Protein AF-A0A9E3QSV3-F1 (afdb_monomer_lite)

Structure (mmCIF, N/CA/C/O backbone):
data_AF-A0A9E3QSV3-F1
#
_entry.id   AF-A0A9E3QSV3-F1
#
loop_
_atom_site.group_PDB
_atom_site.id
_atom_site.type_symbol
_atom_site.label_atom_id
_atom_site.label_alt_id
_atom_site.label_comp_id
_atom_site.label_asym_id
_atom_site.label_entity_id
_atom_site.label_seq_id
_atom_site.pdbx_PDB_ins_code
_atom_site.Cartn_x
_atom_site.Cartn_y
_atom_site.Cartn_z
_atom_site.occupancy
_atom_site.B_iso_or_equiv
_atom_site.auth_seq_id
_atom_site.auth_comp_id
_atom_site.auth_asym_id
_atom_site.auth_atom_id
_atom_site.pdbx_PDB_model_num
ATOM 1 N N . MET A 1 1 ? -31.620 43.048 7.904 1.00 48.47 1 MET A N 1
ATOM 2 C CA . MET A 1 1 ? -30.734 44.058 7.279 1.00 48.47 1 MET A CA 1
ATOM 3 C C . MET A 1 1 ? -29.367 43.811 7.895 1.00 48.47 1 MET A C 1
ATOM 5 O O . MET A 1 1 ? -29.272 43.912 9.102 1.00 48.47 1 MET A O 1
ATOM 9 N N . THR A 1 2 ? -28.412 43.180 7.214 1.00 45.47 2 THR A N 1
ATOM 10 C CA . THR A 1 2 ? -27.507 43.859 6.275 1.00 45.47 2 THR A CA 1
ATOM 11 C C . THR A 1 2 ? -26.939 42.839 5.286 1.00 45.47 2 THR A C 1
ATOM 13 O O . THR A 1 2 ? -26.281 41.881 5.678 1.00 45.47 2 THR A O 1
ATOM 16 N N . ALA A 1 3 ? -27.209 43.053 3.999 1.00 44.53 3 ALA A N 1
ATOM 17 C CA . ALA A 1 3 ? -26.619 42.311 2.895 1.00 44.53 3 ALA A CA 1
ATOM 18 C C . ALA A 1 3 ? -25.160 42.743 2.684 1.00 44.53 3 ALA A C 1
ATOM 20 O O . ALA A 1 3 ? -24.870 43.941 2.694 1.00 44.53 3 ALA A O 1
ATOM 21 N N . ARG A 1 4 ? -24.255 41.796 2.416 1.00 54.81 4 ARG A N 1
ATOM 22 C CA . ARG A 1 4 ? -22.961 42.097 1.791 1.00 54.81 4 ARG A CA 1
ATOM 23 C C . ARG A 1 4 ? -22.843 41.338 0.475 1.00 54.81 4 ARG A C 1
ATOM 25 O O . ARG A 1 4 ? -22.814 40.115 0.435 1.00 54.81 4 ARG A O 1
ATOM 32 N N . LYS A 1 5 ? -22.860 42.137 -0.591 1.00 53.00 5 LYS A N 1
ATOM 33 C CA . LYS A 1 5 ? -22.568 41.801 -1.983 1.00 53.00 5 LYS A CA 1
ATOM 34 C C . LYS A 1 5 ? -21.052 41.825 -2.226 1.00 53.00 5 LYS A C 1
ATOM 36 O O . LYS A 1 5 ? -20.352 42.576 -1.553 1.00 53.00 5 LYS A O 1
ATOM 41 N N . ALA A 1 6 ? -20.672 41.163 -3.323 1.00 49.03 6 ALA A N 1
ATOM 42 C CA . ALA A 1 6 ? -19.459 41.341 -4.136 1.00 49.03 6 ALA A CA 1
ATOM 43 C C . ALA A 1 6 ? -18.160 40.732 -3.558 1.00 49.03 6 ALA A C 1
ATOM 45 O O . ALA A 1 6 ? -17.953 40.740 -2.356 1.00 49.03 6 ALA A O 1
ATOM 46 N N . ALA A 1 7 ? -17.241 40.171 -4.346 1.00 50.53 7 ALA A N 1
ATOM 47 C CA . ALA A 1 7 ? -17.004 40.330 -5.776 1.00 50.53 7 ALA A CA 1
ATOM 48 C C . ALA A 1 7 ? -16.416 39.048 -6.393 1.00 50.53 7 ALA A C 1
ATOM 50 O O . ALA A 1 7 ? -15.577 38.377 -5.800 1.00 50.53 7 ALA A O 1
ATOM 51 N N . VAL A 1 8 ? -16.847 38.766 -7.621 1.00 52.03 8 VAL A N 1
ATOM 52 C CA . VAL A 1 8 ? -16.196 37.862 -8.570 1.00 52.03 8 VAL A CA 1
ATOM 53 C C . VAL A 1 8 ? -14.976 38.598 -9.126 1.00 52.03 8 VAL A C 1
ATOM 55 O O . VAL A 1 8 ? -15.138 39.648 -9.744 1.00 52.03 8 VAL A O 1
ATOM 58 N N . LEU A 1 9 ? -13.770 38.064 -8.921 1.00 54.25 9 LEU A N 1
ATOM 59 C CA . LEU A 1 9 ? -12.579 38.467 -9.669 1.00 54.25 9 LEU A CA 1
ATOM 60 C C . LEU A 1 9 ? -12.073 37.249 -10.442 1.00 54.25 9 LEU A C 1
ATOM 62 O O . LEU A 1 9 ? -11.555 36.295 -9.866 1.00 54.25 9 LEU A O 1
ATOM 66 N N . GLY A 1 10 ? -12.288 37.281 -11.756 1.00 50.72 10 GLY A N 1
ATOM 67 C CA . GLY A 1 10 ? -11.763 36.298 -12.688 1.00 50.72 10 GLY A CA 1
ATOM 68 C C . GLY A 1 10 ? -10.262 36.483 -12.877 1.00 50.72 10 GLY A C 1
ATOM 69 O O . GLY A 1 10 ? -9.801 37.576 -13.198 1.00 50.72 10 GLY A O 1
ATOM 70 N N . VAL A 1 11 ? -9.513 35.397 -12.715 1.00 55.69 11 VAL A N 1
ATOM 71 C CA . VAL A 1 11 ? -8.116 35.303 -13.138 1.00 55.69 11 VAL A CA 1
ATOM 72 C C . VAL A 1 11 ? -8.091 34.469 -14.414 1.00 55.69 11 VAL A C 1
ATOM 74 O O . VAL A 1 11 ? -8.133 33.243 -14.379 1.00 55.69 11 VAL A O 1
ATOM 77 N N . VAL A 1 12 ? -8.059 35.154 -15.558 1.00 53.22 12 VAL A N 1
ATOM 78 C CA . VAL A 1 12 ? -7.721 34.553 -16.852 1.00 53.22 12 VAL A CA 1
ATOM 79 C C . VAL A 1 12 ? -6.197 34.509 -16.924 1.00 53.22 12 VAL 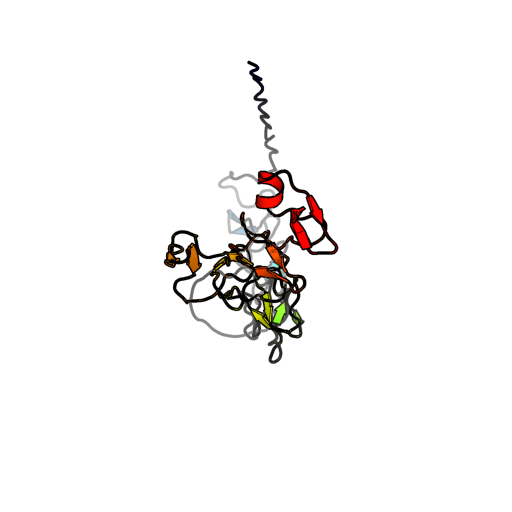A C 1
ATOM 81 O O . VAL A 1 12 ? -5.547 35.483 -17.295 1.00 53.22 12 VAL A O 1
ATOM 84 N N . LEU A 1 13 ? -5.618 33.386 -16.503 1.00 61.03 13 LEU A N 1
ATOM 85 C CA . LEU A 1 13 ? -4.205 33.087 -16.708 1.00 61.03 13 LEU A CA 1
ATOM 86 C C . LEU A 1 13 ? -4.022 32.645 -18.163 1.00 61.03 13 LEU A C 1
ATOM 88 O O . LEU A 1 13 ? -4.346 31.521 -18.543 1.00 61.03 13 LEU A O 1
ATOM 92 N N . GLY A 1 14 ? -3.537 33.578 -18.982 1.00 48.88 14 GLY A N 1
ATOM 93 C CA . GLY A 1 14 ? -3.087 33.313 -20.339 1.00 48.88 14 GLY A CA 1
ATOM 94 C C . GLY A 1 14 ? -1.911 32.342 -20.323 1.00 48.88 14 GLY A C 1
ATOM 95 O O . GLY A 1 14 ? -0.814 32.686 -19.887 1.00 48.88 14 GLY A O 1
ATOM 96 N N . PHE A 1 15 ? -2.140 31.132 -20.824 1.00 51.72 15 PHE A N 1
ATOM 97 C CA . PHE A 1 15 ? -1.064 30.227 -21.199 1.00 51.72 15 PHE A CA 1
ATOM 98 C C . PHE A 1 15 ? -0.395 30.772 -22.461 1.00 51.72 15 PHE A C 1
ATOM 100 O O . PHE A 1 15 ? -0.935 30.697 -23.565 1.00 51.72 15 PHE A O 1
ATOM 107 N N . ALA A 1 16 ? 0.795 31.338 -22.281 1.00 45.81 16 ALA A N 1
ATOM 108 C CA . ALA A 1 16 ? 1.728 31.578 -23.363 1.00 45.81 16 ALA A CA 1
ATOM 109 C C . ALA A 1 16 ? 2.151 30.218 -23.941 1.00 45.81 16 ALA A C 1
ATOM 111 O O . ALA A 1 16 ? 2.835 29.435 -23.280 1.00 45.81 16 ALA A O 1
ATOM 112 N N . LEU A 1 17 ? 1.726 29.936 -25.174 1.00 47.97 17 LEU A N 1
ATOM 113 C CA . LEU A 1 17 ? 2.287 28.867 -25.993 1.00 47.97 17 LEU A CA 1
ATOM 114 C C . LEU A 1 17 ? 3.761 29.186 -26.261 1.00 47.97 17 LEU A C 1
ATOM 116 O O . LEU A 1 17 ? 4.104 29.903 -27.199 1.00 47.97 17 LEU A O 1
ATOM 120 N N . ALA A 1 18 ? 4.639 28.644 -25.423 1.00 42.62 18 ALA A N 1
ATOM 121 C CA . ALA A 1 18 ? 6.031 28.454 -25.779 1.00 42.62 18 ALA A CA 1
ATOM 122 C C . ALA A 1 18 ? 6.072 27.402 -26.894 1.00 42.62 18 ALA A C 1
ATOM 124 O O . ALA A 1 18 ? 5.876 26.210 -26.654 1.00 42.62 18 ALA A O 1
ATOM 125 N N . ALA A 1 19 ? 6.287 27.854 -28.128 1.00 41.62 19 ALA A N 1
ATOM 126 C CA . ALA A 1 19 ? 6.683 26.985 -29.219 1.00 41.62 19 ALA A CA 1
ATOM 127 C C . ALA A 1 19 ? 8.036 26.359 -28.853 1.00 41.62 19 ALA A C 1
ATOM 129 O O . ALA A 1 19 ? 9.089 26.977 -29.006 1.00 41.62 19 ALA A O 1
ATOM 130 N N . ALA A 1 20 ? 8.009 25.132 -28.335 1.00 41.75 20 ALA A N 1
ATOM 131 C CA . ALA A 1 20 ? 9.168 24.263 -28.429 1.00 41.75 20 ALA A CA 1
ATOM 132 C C . ALA A 1 20 ? 9.512 24.106 -29.923 1.00 41.75 20 ALA A C 1
ATOM 134 O O . ALA A 1 20 ? 8.588 24.056 -30.742 1.00 41.75 20 ALA A O 1
ATOM 135 N N . PRO A 1 21 ? 10.796 24.027 -30.311 1.00 45.53 21 PRO A N 1
ATOM 136 C CA . PRO A 1 21 ? 11.179 23.685 -31.673 1.00 45.53 21 PRO A CA 1
ATOM 137 C C . PRO A 1 21 ? 10.734 22.244 -31.952 1.00 45.53 21 PRO A C 1
ATOM 139 O O . PRO A 1 21 ? 11.485 21.290 -31.775 1.00 45.53 21 PRO A O 1
ATOM 142 N N . SER A 1 22 ? 9.477 22.074 -32.357 1.00 40.84 22 SER A N 1
ATOM 143 C CA . SER A 1 22 ? 8.982 20.833 -32.924 1.00 40.84 22 SER A CA 1
ATOM 144 C C . SER A 1 22 ? 9.705 20.656 -34.252 1.00 40.84 22 SER A C 1
ATOM 146 O O . SER A 1 22 ? 9.404 21.351 -35.227 1.00 40.84 22 SER A O 1
ATOM 148 N N . CYS A 1 23 ? 10.698 19.769 -34.274 1.00 50.72 23 CYS A N 1
ATOM 149 C CA . CYS A 1 23 ? 11.293 19.269 -35.503 1.00 50.72 23 CYS A CA 1
ATOM 150 C C . CYS A 1 23 ? 10.157 18.883 -36.461 1.00 50.72 23 CYS A C 1
ATOM 152 O O . CYS A 1 23 ? 9.272 18.104 -36.113 1.00 50.72 23 CYS A O 1
ATOM 154 N N . GLY A 1 24 ? 10.131 19.549 -37.615 1.00 47.25 24 GLY A N 1
ATOM 155 C CA . GLY A 1 24 ? 8.963 19.633 -38.475 1.00 47.25 24 GLY A CA 1
ATOM 156 C C . GLY A 1 24 ? 8.466 18.287 -38.990 1.00 47.25 24 GLY A C 1
ATOM 157 O O . GLY A 1 24 ? 9.179 17.561 -39.679 1.00 47.25 24 GLY A O 1
ATOM 158 N N . ASN A 1 25 ? 7.175 18.042 -38.779 1.00 58.75 25 ASN A N 1
ATOM 159 C CA . ASN A 1 25 ? 6.382 17.262 -39.715 1.00 58.75 25 ASN A CA 1
ATOM 160 C C . ASN A 1 25 ? 6.252 18.074 -41.012 1.00 58.75 25 ASN A C 1
ATOM 162 O O . ASN A 1 25 ? 5.404 18.958 -41.101 1.00 58.75 25 ASN A O 1
ATOM 166 N N . GLY A 1 26 ? 7.086 17.789 -42.014 1.00 58.12 26 GLY A N 1
ATOM 167 C CA . GLY A 1 26 ? 6.808 18.240 -43.379 1.00 58.12 26 GLY A CA 1
ATOM 168 C C . GLY A 1 26 ? 8.018 18.533 -44.254 1.00 58.12 26 GLY A C 1
ATOM 169 O O . GLY A 1 26 ? 8.311 19.693 -44.523 1.00 58.12 26 GLY A O 1
ATOM 170 N N . LYS A 1 27 ? 8.634 17.487 -44.819 1.00 46.94 27 LYS A N 1
ATOM 171 C CA . LYS A 1 27 ? 9.148 17.563 -46.197 1.00 46.94 27 LYS A CA 1
ATOM 172 C C . LYS A 1 27 ? 9.200 16.177 -46.869 1.00 46.94 27 LYS A C 1
ATOM 174 O O . LYS A 1 27 ? 10.121 15.416 -46.591 1.00 46.94 27 LYS A O 1
ATOM 179 N N . PRO A 1 28 ? 8.267 15.832 -47.775 1.00 54.28 28 PRO A N 1
ATOM 180 C CA . PRO A 1 28 ? 8.462 14.763 -48.761 1.00 54.28 28 PRO A CA 1
ATOM 181 C C . PRO A 1 28 ? 9.078 15.328 -50.066 1.00 54.28 28 PRO A C 1
ATOM 183 O O . PRO A 1 28 ? 9.020 16.539 -50.284 1.00 54.28 28 PRO A O 1
ATOM 186 N N . PRO A 1 29 ? 9.560 14.503 -51.015 1.00 56.59 29 PRO A N 1
ATOM 187 C CA . PRO A 1 29 ? 10.469 13.370 -50.918 1.00 56.59 29 PRO A CA 1
ATOM 188 C C . PRO A 1 29 ? 11.840 13.807 -51.480 1.00 56.59 29 PRO A C 1
ATOM 190 O O . PRO A 1 29 ? 12.082 13.795 -52.683 1.00 56.59 29 PRO A O 1
ATOM 193 N N . GLY A 1 30 ? 12.743 14.245 -50.612 1.00 64.88 30 GLY A N 1
ATOM 194 C CA . GLY A 1 30 ? 14.150 14.430 -50.957 1.00 64.88 30 GLY A CA 1
ATOM 195 C C . GLY A 1 30 ? 14.931 13.545 -50.014 1.00 64.88 30 GLY A C 1
ATOM 196 O O . GLY A 1 30 ? 14.670 13.616 -48.818 1.00 64.88 30 GLY A O 1
ATOM 197 N N . SER A 1 31 ? 15.789 12.685 -50.565 1.00 80.50 31 SER A N 1
ATOM 198 C CA . SER A 1 31 ? 16.696 11.765 -49.867 1.00 80.50 31 SER A CA 1
ATOM 199 C C . SER A 1 31 ? 16.936 12.128 -48.401 1.00 80.50 31 SER A C 1
ATOM 201 O O . SER A 1 31 ? 17.289 13.264 -48.079 1.00 80.50 31 SER A O 1
ATOM 203 N N . CYS A 1 32 ? 16.759 11.153 -47.517 1.00 86.69 32 CYS A N 1
ATOM 204 C CA . CYS A 1 32 ? 17.151 11.301 -46.129 1.00 86.69 32 CYS A CA 1
ATOM 205 C C . CYS A 1 32 ? 18.664 11.578 -46.093 1.00 86.69 32 CYS A C 1
ATOM 207 O O . CYS A 1 32 ? 19.454 10.808 -46.637 1.00 86.69 32 CYS A O 1
ATOM 209 N N . THR A 1 33 ? 19.046 12.741 -45.569 1.00 86.06 33 THR A N 1
ATOM 210 C CA . THR A 1 33 ? 20.432 13.207 -45.489 1.00 86.06 33 THR A CA 1
ATOM 211 C C . THR A 1 33 ? 20.755 13.607 -44.062 1.00 86.06 33 THR A C 1
ATOM 213 O O . THR A 1 33 ? 19.882 13.905 -43.246 1.00 86.06 33 THR A O 1
ATOM 216 N N . THR A 1 34 ? 22.047 13.689 -43.769 1.00 86.75 34 THR A N 1
ATOM 217 C CA . THR A 1 34 ? 22.553 14.119 -42.463 1.00 86.75 34 THR A CA 1
ATOM 218 C C . THR A 1 34 ? 22.082 15.518 -42.051 1.00 86.75 34 THR A C 1
ATOM 220 O O . THR A 1 34 ? 22.040 15.835 -40.868 1.00 86.75 34 THR A O 1
ATOM 223 N N . SER A 1 35 ? 21.675 16.357 -43.011 1.00 87.75 35 SER A N 1
ATOM 224 C CA . SER A 1 35 ? 21.181 17.717 -42.765 1.00 87.75 35 SER A CA 1
ATOM 225 C C . SER A 1 35 ? 19.691 17.796 -42.431 1.00 87.75 35 SER A C 1
ATOM 227 O O . SER A 1 35 ? 19.241 18.837 -41.960 1.00 87.75 35 SER A O 1
ATOM 229 N N . ASN A 1 36 ? 18.907 16.751 -42.722 1.00 86.94 36 ASN A N 1
ATOM 230 C CA . ASN A 1 36 ? 17.449 16.777 -42.564 1.00 86.94 36 ASN A CA 1
ATOM 231 C C . ASN A 1 36 ? 16.905 15.736 -41.578 1.00 86.94 36 ASN A C 1
ATOM 233 O O . ASN A 1 36 ? 15.724 15.794 -41.242 1.00 86.94 36 ASN A O 1
ATOM 237 N N . CYS A 1 37 ? 17.747 14.820 -41.099 1.00 91.94 37 CYS A N 1
ATOM 238 C CA . CYS A 1 37 ? 17.339 13.747 -40.211 1.00 91.94 37 CYS A CA 1
ATOM 239 C C . CYS A 1 37 ? 18.185 13.722 -38.937 1.00 91.94 37 CYS A C 1
ATOM 241 O O . CYS A 1 37 ? 19.370 13.404 -38.972 1.00 91.94 37 CYS A O 1
ATOM 243 N N . ALA A 1 38 ? 17.560 14.020 -37.796 1.00 92.75 38 ALA A N 1
ATOM 244 C CA . ALA A 1 38 ? 18.206 13.880 -36.490 1.00 92.75 38 ALA A CA 1
ATOM 245 C C . ALA A 1 38 ? 18.397 12.398 -36.092 1.00 92.75 38 ALA A C 1
ATOM 247 O O . ALA A 1 38 ? 19.340 12.067 -35.376 1.00 92.75 38 ALA A O 1
ATOM 248 N N . GLY A 1 39 ? 17.518 11.511 -36.576 1.00 93.81 39 GLY A N 1
ATOM 249 C CA . GLY A 1 39 ? 17.588 10.059 -36.381 1.00 93.81 39 GLY A CA 1
ATOM 250 C C . GLY A 1 39 ? 18.374 9.349 -37.482 1.00 93.81 39 GLY A C 1
ATOM 251 O O . GLY A 1 39 ? 19.426 9.826 -37.905 1.00 93.81 39 GLY A O 1
ATOM 252 N N . CYS A 1 40 ? 17.859 8.216 -37.956 1.00 96.44 40 CYS A N 1
ATOM 253 C CA . CYS A 1 40 ? 18.475 7.423 -39.020 1.00 96.44 40 CYS A CA 1
ATOM 254 C C . CYS A 1 40 ? 17.596 7.348 -40.276 1.00 96.44 40 CYS A C 1
ATOM 256 O O . CYS A 1 40 ? 16.391 7.587 -40.232 1.00 96.44 40 CYS A O 1
ATOM 258 N N . CYS A 1 41 ? 18.202 6.996 -41.404 1.00 95.06 41 CYS A N 1
ATOM 259 C CA . CYS A 1 41 ? 17.566 6.896 -42.705 1.00 95.06 41 CYS A CA 1
ATOM 260 C C . CYS A 1 41 ? 17.226 5.446 -43.054 1.00 95.06 41 CYS A C 1
ATOM 262 O O . CYS A 1 41 ? 18.117 4.615 -43.237 1.00 95.06 41 CYS A O 1
ATOM 264 N N . SER A 1 42 ? 15.934 5.156 -43.205 1.00 94.19 42 SER A N 1
ATOM 265 C CA . SER A 1 42 ? 15.435 3.929 -43.829 1.00 94.19 42 SER A CA 1
ATOM 266 C C . SER A 1 42 ? 15.027 4.256 -45.266 1.00 94.19 42 SER A C 1
ATOM 268 O O . SER A 1 42 ? 13.932 4.755 -45.537 1.00 94.19 42 SER A O 1
ATOM 270 N N . GLY A 1 43 ? 15.973 4.105 -46.196 1.00 89.94 43 GLY A N 1
ATOM 271 C CA . GLY A 1 43 ? 15.824 4.612 -47.560 1.00 89.94 43 GLY A CA 1
ATOM 272 C C . GLY A 1 43 ? 15.712 6.140 -47.577 1.00 89.94 43 GLY A C 1
ATOM 273 O O . GLY A 1 43 ? 16.646 6.845 -47.205 1.00 89.94 43 GLY A O 1
ATOM 274 N N . THR A 1 44 ? 14.564 6.668 -48.001 1.00 90.12 44 THR A N 1
ATOM 275 C CA . THR A 1 44 ? 14.292 8.117 -48.025 1.00 90.12 44 THR A CA 1
ATOM 276 C C . THR A 1 44 ? 13.530 8.617 -46.799 1.00 90.12 44 THR A C 1
ATOM 278 O O . THR A 1 44 ? 13.222 9.805 -46.730 1.00 90.12 44 THR A O 1
ATOM 281 N N . GLN A 1 45 ? 13.189 7.741 -45.852 1.00 91.75 45 GLN A N 1
ATOM 282 C CA . GLN A 1 45 ? 12.426 8.097 -44.658 1.00 91.75 45 GLN A CA 1
ATOM 283 C C . GLN A 1 45 ? 13.356 8.281 -43.458 1.00 91.75 45 GLN A C 1
ATOM 285 O O . GLN A 1 45 ? 14.154 7.399 -43.145 1.00 91.75 45 GLN A O 1
ATOM 290 N N . CYS A 1 46 ? 13.235 9.423 -42.782 1.00 92.81 46 CYS A N 1
ATOM 291 C CA . CYS A 1 46 ? 13.889 9.657 -41.499 1.00 92.81 46 CYS A CA 1
ATOM 292 C C . CYS A 1 46 ? 13.081 8.999 -40.375 1.00 92.81 46 CYS A C 1
ATOM 294 O O . CYS A 1 46 ? 11.884 9.255 -40.244 1.00 92.81 46 CYS A O 1
ATOM 296 N N . VAL A 1 47 ? 13.731 8.170 -39.563 1.00 93.50 47 VAL A N 1
ATOM 297 C CA . VAL A 1 47 ? 13.124 7.462 -38.435 1.00 93.50 47 VAL A CA 1
ATOM 298 C C . VAL A 1 47 ? 13.489 8.175 -37.134 1.00 93.50 47 VAL A C 1
ATOM 300 O O . VAL A 1 47 ? 14.641 8.142 -36.698 1.00 93.50 47 VAL A O 1
ATOM 303 N N . THR A 1 48 ? 12.496 8.812 -36.507 1.00 90.56 48 THR A N 1
ATOM 304 C CA . THR A 1 48 ? 12.581 9.406 -35.162 1.00 90.56 48 THR A CA 1
ATOM 305 C C . THR A 1 48 ? 11.251 9.221 -34.416 1.00 90.56 48 THR A C 1
ATOM 307 O O . THR A 1 48 ? 10.217 9.577 -34.985 1.00 90.56 48 THR A O 1
ATOM 310 N N . PRO A 1 49 ? 11.241 8.742 -33.157 1.00 87.25 49 PRO A N 1
ATOM 311 C CA . PRO A 1 49 ? 12.395 8.309 -32.365 1.00 87.25 49 PRO A CA 1
ATOM 312 C C . PRO A 1 49 ? 13.024 7.011 -32.903 1.00 87.25 49 PRO A C 1
ATOM 314 O O . PRO A 1 49 ? 12.371 6.217 -33.576 1.00 87.25 49 PRO A O 1
ATOM 317 N N . THR A 1 50 ? 14.313 6.817 -32.631 1.00 90.06 50 THR A N 1
ATOM 318 C CA . THR A 1 50 ? 15.053 5.603 -33.009 1.00 90.06 50 THR A CA 1
ATOM 319 C C . THR A 1 50 ? 14.661 4.433 -32.111 1.00 90.06 50 THR A C 1
ATOM 321 O O . THR A 1 50 ? 14.285 4.637 -30.958 1.00 90.06 50 THR A O 1
ATOM 324 N N . SER A 1 51 ? 14.783 3.207 -32.615 1.00 93.81 51 SER A N 1
ATOM 325 C CA . SER A 1 51 ? 14.455 1.978 -31.878 1.00 93.81 51 SER A CA 1
ATOM 326 C C . SER A 1 51 ? 15.507 0.898 -32.120 1.00 93.81 51 SER A C 1
ATOM 328 O O . SER A 1 51 ? 16.364 1.054 -32.988 1.00 93.81 51 SER A O 1
ATOM 330 N N . ASP A 1 52 ? 15.418 -0.226 -31.411 1.00 92.81 52 ASP A N 1
ATOM 331 C CA . ASP A 1 52 ? 16.334 -1.360 -31.604 1.00 92.81 52 ASP A CA 1
ATOM 332 C C . ASP A 1 52 ? 16.239 -1.960 -33.018 1.00 92.81 52 ASP A C 1
ATOM 334 O O . ASP A 1 52 ? 17.209 -2.518 -33.521 1.00 92.81 52 ASP A O 1
ATOM 338 N N . ALA A 1 53 ? 15.104 -1.797 -33.708 1.00 94.25 53 ALA A N 1
ATOM 339 C CA . ALA A 1 53 ? 14.936 -2.222 -35.101 1.00 94.25 53 ALA A CA 1
ATOM 340 C C . ALA A 1 53 ? 15.468 -1.196 -36.124 1.00 94.25 53 ALA A C 1
ATOM 342 O O . ALA A 1 53 ? 15.686 -1.541 -37.285 1.00 94.25 53 ALA A O 1
ATOM 343 N N . ALA A 1 54 ? 15.664 0.059 -35.712 1.00 95.56 54 ALA A N 1
ATOM 344 C CA . ALA A 1 54 ? 16.089 1.163 -36.565 1.00 95.56 54 ALA A CA 1
ATOM 345 C C . ALA A 1 54 ? 16.896 2.180 -35.742 1.00 95.56 54 ALA A C 1
ATOM 347 O O . ALA A 1 54 ? 16.379 3.215 -35.306 1.00 95.56 54 ALA A O 1
ATOM 348 N N . CYS A 1 55 ? 18.162 1.840 -35.503 1.00 96.88 55 CYS A N 1
ATOM 349 C CA . CYS A 1 55 ? 19.105 2.621 -34.720 1.00 96.88 55 CYS A CA 1
ATOM 350 C C . CYS A 1 55 ? 20.084 3.382 -35.618 1.00 96.88 55 CYS A C 1
ATOM 352 O O . CYS A 1 55 ? 20.570 2.859 -36.620 1.00 96.88 55 CYS A O 1
ATOM 354 N N . GLY A 1 56 ? 20.385 4.620 -35.243 1.00 94.62 56 GLY A N 1
ATOM 355 C CA . GLY A 1 56 ? 21.324 5.503 -35.931 1.00 94.62 56 GLY A CA 1
ATOM 356 C C . GLY A 1 56 ? 21.049 6.957 -35.556 1.00 94.62 56 GLY A C 1
ATOM 357 O O . GLY A 1 56 ? 20.072 7.248 -34.871 1.00 94.62 56 GLY A O 1
ATOM 358 N N . GLN A 1 57 ? 21.903 7.877 -35.983 1.00 95.44 57 GLN A N 1
ATOM 359 C CA . GLN A 1 57 ? 21.777 9.306 -35.689 1.00 95.44 57 GLN A CA 1
ATOM 360 C C . GLN A 1 57 ? 22.368 10.136 -36.820 1.00 95.44 57 GLN A C 1
ATOM 362 O O . GLN A 1 57 ? 23.216 9.653 -37.570 1.00 95.44 57 GLN A O 1
ATOM 367 N N . ASN A 1 58 ? 21.963 11.404 -36.898 1.00 93.19 58 ASN A N 1
ATOM 368 C CA . ASN A 1 58 ? 22.472 12.368 -37.875 1.00 93.19 58 ASN A CA 1
ATOM 369 C C . ASN A 1 58 ? 22.326 11.883 -39.326 1.00 93.19 58 ASN A C 1
ATOM 371 O O . ASN A 1 58 ? 23.237 12.062 -40.129 1.00 93.19 58 ASN A O 1
ATOM 375 N N . GLY A 1 59 ? 21.213 11.227 -39.660 1.00 92.56 59 GLY A N 1
ATOM 376 C CA . GLY A 1 59 ? 20.874 10.814 -41.021 1.00 92.56 59 GLY A CA 1
ATOM 377 C C . GLY A 1 59 ? 21.758 9.704 -41.591 1.00 92.56 59 GLY A C 1
ATOM 378 O O . GLY A 1 59 ? 21.870 9.576 -42.809 1.00 92.56 59 GLY A O 1
ATOM 379 N N . THR A 1 60 ? 22.400 8.903 -40.738 1.00 94.44 60 THR A N 1
ATOM 380 C CA . THR A 1 60 ? 23.046 7.651 -41.159 1.00 94.44 60 THR A CA 1
ATOM 381 C C . THR A 1 60 ? 22.009 6.571 -41.455 1.00 94.44 60 THR A C 1
ATOM 383 O O . THR A 1 60 ? 20.877 6.649 -40.985 1.00 94.44 60 THR A O 1
ATOM 386 N N . THR A 1 61 ? 22.365 5.547 -42.234 1.00 95.25 61 THR A N 1
ATOM 387 C CA . THR A 1 61 ? 21.462 4.421 -42.521 1.00 95.25 61 THR A CA 1
ATOM 388 C C . THR A 1 61 ? 21.026 3.729 -41.230 1.00 95.25 61 THR A C 1
ATOM 390 O O . THR A 1 61 ? 21.867 3.396 -40.396 1.00 95.25 61 THR A O 1
ATOM 393 N N . CYS A 1 62 ? 19.722 3.492 -41.073 1.00 96.31 62 CYS A N 1
ATOM 394 C CA . CYS A 1 62 ? 19.204 2.740 -39.935 1.00 96.31 62 CYS A CA 1
ATOM 395 C C . CYS A 1 62 ? 19.772 1.319 -39.927 1.00 96.31 62 CYS A C 1
ATOM 397 O O . CYS A 1 62 ? 19.688 0.609 -40.929 1.00 96.31 62 CYS A O 1
ATOM 399 N N . GLN A 1 63 ? 20.289 0.890 -38.779 1.00 96.38 63 GLN A N 1
ATOM 400 C CA . GLN A 1 63 ? 20.695 -0.491 -38.537 1.00 96.38 63 GLN A CA 1
ATOM 401 C C . GLN A 1 63 ? 19.866 -1.101 -37.407 1.00 96.38 63 GLN A C 1
ATOM 403 O O . GLN A 1 63 ? 19.541 -0.426 -36.430 1.00 96.38 63 GLN A O 1
ATOM 408 N N . ALA A 1 64 ? 19.536 -2.384 -37.529 1.00 95.75 64 ALA A N 1
ATOM 409 C CA . ALA A 1 64 ? 18.939 -3.133 -36.434 1.00 95.75 64 ALA A CA 1
ATOM 410 C C . ALA A 1 64 ? 20.034 -3.547 -35.443 1.00 95.75 64 ALA A C 1
ATOM 412 O O . ALA A 1 64 ? 21.071 -4.085 -35.837 1.00 95.75 64 ALA A O 1
ATOM 413 N N . CYS A 1 65 ? 19.801 -3.314 -34.157 1.00 94.31 65 CYS A N 1
ATOM 414 C CA . CYS A 1 65 ? 20.680 -3.767 -33.095 1.00 94.31 65 CYS A CA 1
ATOM 415 C C . CYS A 1 65 ? 20.567 -5.288 -32.935 1.00 94.31 65 CYS A C 1
ATOM 417 O O . CYS A 1 65 ? 19.507 -5.829 -32.631 1.00 94.31 65 CYS A O 1
ATOM 419 N N . THR A 1 66 ? 21.673 -5.998 -33.161 1.00 91.00 66 THR A N 1
ATOM 420 C CA . THR A 1 66 ? 21.759 -7.459 -33.012 1.00 91.00 66 THR A CA 1
ATOM 421 C C . THR A 1 66 ? 22.270 -7.851 -31.623 1.00 91.00 66 THR A C 1
ATOM 423 O O . THR A 1 66 ? 22.847 -7.030 -30.914 1.00 91.00 66 THR A O 1
ATOM 426 N N . ASN A 1 67 ? 22.117 -9.124 -31.241 1.00 85.25 67 ASN A N 1
ATOM 427 C CA . ASN A 1 67 ? 22.629 -9.685 -29.977 1.00 85.25 67 ASN A CA 1
ATOM 428 C C . ASN A 1 67 ? 22.070 -9.021 -28.704 1.00 85.25 67 ASN A C 1
ATOM 430 O O . ASN A 1 67 ? 22.780 -8.898 -27.711 1.00 85.25 67 ASN A O 1
ATOM 434 N N . GLY A 1 68 ? 20.811 -8.568 -28.731 1.00 82.06 68 GLY A N 1
ATOM 435 C CA . GLY A 1 68 ? 20.171 -7.947 -27.563 1.00 82.06 68 GLY A CA 1
ATOM 436 C C . GLY A 1 68 ? 20.729 -6.567 -27.196 1.00 82.06 68 GLY A C 1
ATOM 437 O O . GLY A 1 68 ? 20.507 -6.090 -26.085 1.00 82.06 68 GLY A O 1
ATOM 438 N N . ALA A 1 69 ? 21.466 -5.925 -28.107 1.00 88.56 69 ALA A N 1
ATOM 439 C CA . ALA A 1 69 ? 21.890 -4.544 -27.942 1.00 88.56 69 ALA A CA 1
ATOM 440 C C . ALA A 1 69 ? 20.687 -3.589 -27.991 1.00 88.56 69 ALA A C 1
ATOM 442 O O . ALA A 1 69 ? 19.763 -3.794 -28.777 1.00 88.56 69 ALA A O 1
ATOM 443 N N . VAL A 1 70 ? 20.734 -2.535 -27.175 1.00 91.69 70 VAL A N 1
ATOM 444 C CA . VAL A 1 70 ? 19.701 -1.493 -27.119 1.00 91.69 70 VAL A CA 1
ATOM 445 C C . VAL A 1 70 ? 20.220 -0.245 -27.824 1.00 91.69 70 VAL A C 1
ATOM 447 O O . VAL A 1 70 ? 21.393 0.122 -27.682 1.00 91.69 70 VAL A O 1
ATOM 450 N N . CYS A 1 71 ? 19.361 0.418 -28.592 1.00 93.69 71 CYS A N 1
ATOM 451 C CA . CYS A 1 71 ? 19.695 1.672 -29.249 1.00 93.69 71 CYS A CA 1
ATOM 452 C C . CYS A 1 71 ? 19.743 2.818 -28.229 1.00 93.69 71 CYS A C 1
ATOM 454 O O . CYS A 1 71 ? 18.716 3.391 -27.865 1.00 93.69 71 CYS A O 1
ATOM 456 N N . MET A 1 72 ? 20.946 3.187 -27.783 1.00 93.06 72 MET A N 1
ATOM 457 C CA . MET A 1 72 ? 21.166 4.305 -26.863 1.00 93.06 72 MET A CA 1
ATOM 458 C C . MET A 1 72 ? 22.032 5.360 -27.541 1.00 93.06 72 MET A C 1
ATOM 460 O O . MET A 1 72 ? 23.164 5.097 -27.943 1.00 93.06 72 MET A O 1
ATOM 464 N N . GLY A 1 73 ? 21.482 6.563 -27.719 1.00 90.31 73 GLY A N 1
ATOM 465 C CA . GLY A 1 73 ? 22.208 7.644 -28.385 1.00 90.31 73 GLY A CA 1
ATOM 466 C C . GLY A 1 73 ? 22.586 7.316 -29.837 1.00 90.31 73 GLY A C 1
ATOM 467 O O . GLY A 1 73 ? 23.663 7.692 -30.287 1.00 90.31 73 GLY A O 1
ATOM 468 N N . GLY A 1 74 ? 21.714 6.620 -30.582 1.00 92.62 74 GLY A N 1
ATOM 469 C CA . GLY A 1 74 ? 21.943 6.318 -32.003 1.00 92.62 74 GLY A CA 1
ATOM 470 C C . GLY A 1 74 ? 22.991 5.242 -32.268 1.00 92.62 74 GLY A C 1
ATOM 471 O O . GLY A 1 74 ? 23.329 4.992 -33.421 1.00 92.62 74 GLY A O 1
ATOM 472 N N . SER A 1 75 ? 23.503 4.606 -31.216 1.00 93.50 75 SER A N 1
ATOM 473 C CA . SER A 1 75 ? 24.436 3.491 -31.305 1.00 93.50 75 SER A CA 1
ATOM 474 C C . SER A 1 75 ? 23.846 2.275 -30.607 1.00 93.50 75 SER A C 1
ATOM 476 O O . SER A 1 75 ? 23.257 2.385 -29.531 1.00 93.50 75 SER A O 1
ATOM 478 N N . CYS A 1 76 ? 24.020 1.104 -31.212 1.00 93.56 76 CYS A N 1
ATOM 479 C CA . CYS A 1 76 ? 23.672 -0.155 -30.571 1.00 93.56 76 CYS A CA 1
ATOM 480 C C . CYS A 1 76 ? 24.699 -0.441 -29.475 1.00 93.56 76 CYS A C 1
ATOM 482 O O . CYS A 1 76 ? 25.831 -0.829 -29.764 1.00 93.56 76 CYS A O 1
ATOM 484 N N . GLN A 1 77 ? 24.319 -0.222 -28.220 1.00 92.81 77 GLN A N 1
ATOM 485 C CA . GLN A 1 77 ? 25.142 -0.589 -27.076 1.00 92.81 77 GLN A CA 1
ATOM 486 C C . GLN A 1 77 ? 24.729 -1.985 -26.630 1.00 92.81 77 GLN A C 1
ATOM 488 O O . GLN A 1 77 ? 23.556 -2.230 -26.347 1.00 92.81 77 GLN A O 1
ATOM 493 N N . GLY A 1 78 ? 25.692 -2.911 -26.620 1.00 82.19 78 GLY A N 1
ATOM 494 C CA . GLY A 1 78 ? 25.478 -4.274 -26.150 1.00 82.19 78 GLY A CA 1
ATOM 495 C C . GLY A 1 78 ? 24.958 -4.242 -24.722 1.00 82.19 78 GLY A C 1
ATOM 496 O O . GLY A 1 78 ? 25.723 -4.000 -23.790 1.00 82.19 78 GLY A O 1
ATOM 497 N N . GLY A 1 79 ? 23.657 -4.471 -24.550 1.00 65.94 79 GLY A N 1
ATOM 498 C CA . GLY A 1 79 ? 23.133 -4.876 -23.265 1.00 65.94 79 GLY A CA 1
ATOM 499 C C . GLY A 1 79 ? 23.808 -6.198 -22.956 1.00 65.94 79 GLY A C 1
ATOM 500 O O . GLY A 1 79 ? 23.739 -7.124 -23.761 1.00 65.94 79 GLY A O 1
ATOM 501 N N . SER A 1 80 ? 24.524 -6.273 -21.841 1.00 57.97 80 SER A N 1
ATOM 502 C CA . SER A 1 80 ? 25.104 -7.513 -21.334 1.00 57.97 80 SER A CA 1
ATOM 503 C C . SER A 1 80 ? 23.978 -8.485 -20.954 1.00 57.97 80 SER A C 1
ATOM 505 O O . SER A 1 80 ? 23.685 -8.685 -19.781 1.00 57.97 80 SER A O 1
ATOM 507 N N . GLY A 1 81 ? 23.287 -9.038 -21.948 1.00 53.62 81 GLY A N 1
ATOM 508 C CA . GLY A 1 81 ? 22.266 -10.060 -21.816 1.00 53.62 81 GLY A CA 1
ATOM 509 C C . GLY A 1 81 ? 22.846 -11.378 -22.298 1.00 53.62 81 GLY A C 1
ATOM 510 O O . GLY A 1 81 ? 22.982 -11.599 -23.499 1.00 53.62 81 GLY A O 1
ATOM 511 N N . GLY A 1 82 ? 23.212 -12.248 -21.357 1.00 47.91 82 GLY A N 1
ATOM 512 C CA . GLY A 1 82 ? 23.484 -13.648 -21.658 1.00 47.91 82 GLY A CA 1
ATOM 513 C C . GLY A 1 82 ? 22.269 -14.288 -22.337 1.00 47.91 82 GLY A C 1
ATOM 514 O O . GLY A 1 82 ? 21.131 -14.046 -21.935 1.00 47.91 82 GLY A O 1
ATOM 515 N N . GLY A 1 83 ? 22.520 -15.085 -23.380 1.00 52.16 83 GLY A N 1
ATOM 516 C CA . GLY A 1 83 ? 21.513 -15.945 -24.010 1.00 52.16 83 GLY A CA 1
ATOM 517 C C . GLY A 1 83 ? 20.889 -16.926 -23.005 1.00 52.16 83 GLY A C 1
ATOM 518 O O . GLY A 1 83 ? 21.389 -17.110 -21.903 1.00 52.16 83 GLY A O 1
ATOM 519 N N . SER A 1 84 ? 19.818 -17.650 -23.308 1.00 56.44 84 SER A N 1
ATOM 520 C CA . SER A 1 84 ? 19.307 -18.094 -24.605 1.00 56.44 84 SER A CA 1
ATOM 521 C C . SER A 1 84 ? 17.862 -18.584 -24.418 1.00 56.44 84 SER A C 1
ATOM 523 O O . SER A 1 84 ? 17.545 -19.091 -23.346 1.00 56.44 84 SER A O 1
ATOM 525 N N . GLY A 1 85 ? 17.045 -18.570 -25.479 1.00 48.69 85 GLY A N 1
ATOM 526 C CA . GLY A 1 85 ? 16.023 -19.612 -25.673 1.00 48.69 85 GLY A CA 1
ATOM 527 C C . GLY A 1 85 ? 14.556 -19.181 -25.808 1.00 48.69 85 GLY A C 1
ATOM 528 O O . GLY A 1 85 ? 13.879 -18.954 -24.817 1.00 48.69 85 GLY A O 1
ATOM 529 N N . SER A 1 86 ? 14.074 -19.262 -27.053 1.00 51.25 86 SER A N 1
ATOM 530 C CA . SER A 1 86 ? 12.792 -19.876 -27.454 1.00 51.25 86 SER A CA 1
ATOM 531 C C . SER A 1 86 ? 11.457 -19.146 -27.212 1.00 51.25 86 SER A C 1
ATOM 533 O O . SER A 1 86 ? 10.858 -19.198 -26.148 1.00 51.25 86 SER A O 1
ATOM 535 N N . SER A 1 87 ? 10.957 -18.573 -28.313 1.00 64.69 87 SER A N 1
ATOM 536 C CA . SER A 1 87 ? 9.631 -18.789 -28.925 1.00 64.69 87 SER A CA 1
ATOM 537 C C . SER A 1 87 ? 8.404 -19.023 -28.027 1.00 64.69 87 SER A C 1
ATOM 539 O O . SER A 1 87 ? 8.234 -20.114 -27.491 1.00 64.69 87 SER A O 1
ATOM 541 N N . GLY A 1 88 ? 7.433 -18.098 -28.070 1.00 47.12 88 GLY A N 1
ATOM 542 C CA . GLY A 1 88 ? 6.020 -18.449 -27.855 1.00 47.12 88 GLY A CA 1
ATOM 543 C C . GLY A 1 88 ? 5.128 -17.356 -27.260 1.00 47.12 88 GLY A C 1
ATOM 544 O O . GLY A 1 88 ? 4.985 -17.288 -26.052 1.00 47.12 88 GLY A O 1
ATOM 545 N N . GLY A 1 89 ? 4.527 -16.548 -28.144 1.00 57.75 89 GLY A N 1
ATOM 546 C CA . GLY A 1 89 ? 3.229 -15.845 -28.070 1.00 57.75 89 GLY A CA 1
ATOM 547 C C . GLY A 1 89 ? 2.568 -15.464 -26.733 1.00 57.75 89 GLY A C 1
ATOM 548 O O . GLY A 1 89 ? 2.249 -16.317 -25.915 1.00 57.75 89 GLY A O 1
ATOM 549 N N . GLY A 1 90 ? 2.152 -14.194 -26.631 1.00 40.06 90 GLY A N 1
ATOM 550 C CA . GLY A 1 90 ? 1.055 -13.776 -25.749 1.00 40.06 90 GLY A CA 1
ATOM 551 C C . GLY A 1 90 ? 1.154 -12.330 -25.269 1.00 40.06 90 GLY A C 1
ATOM 552 O O . GLY A 1 90 ? 1.963 -12.008 -24.410 1.00 40.06 90 GLY A O 1
ATOM 553 N N . SER A 1 91 ? 0.320 -11.463 -25.833 1.00 60.12 91 SER A N 1
ATOM 554 C CA . SER A 1 91 ? 0.181 -10.038 -25.526 1.00 60.12 91 SER A CA 1
ATOM 555 C C . SER A 1 91 ? -0.214 -9.756 -24.069 1.00 60.12 91 SER A C 1
ATOM 557 O O . SER A 1 91 ? -1.206 -10.312 -23.611 1.00 60.12 91 SER A O 1
ATOM 559 N N . ALA A 1 92 ? 0.477 -8.822 -23.400 1.00 44.28 92 ALA A N 1
ATOM 560 C CA . ALA A 1 92 ? -0.106 -7.702 -22.635 1.00 44.28 92 ALA A CA 1
ATOM 561 C C . ALA A 1 92 ? 0.989 -6.899 -21.894 1.00 44.28 92 ALA A C 1
ATOM 563 O O . ALA A 1 92 ? 1.601 -7.390 -20.955 1.00 44.28 92 ALA A O 1
ATOM 564 N N . GLY A 1 93 ? 1.208 -5.653 -22.335 1.00 52.03 93 GLY A N 1
ATOM 565 C CA . GLY A 1 93 ? 1.720 -4.510 -21.559 1.00 52.03 93 GLY A CA 1
ATOM 566 C C . GLY A 1 93 ? 2.843 -4.739 -20.539 1.00 52.03 93 GLY A C 1
ATOM 567 O O . GLY A 1 93 ? 2.579 -4.769 -19.344 1.00 52.03 93 GLY A O 1
ATOM 568 N N . GLY A 1 94 ? 4.100 -4.782 -20.986 1.00 41.53 94 GLY A N 1
ATOM 569 C CA . GLY A 1 94 ? 5.274 -4.722 -20.108 1.00 41.53 94 GLY A CA 1
ATOM 570 C C . GLY A 1 94 ? 6.084 -3.461 -20.387 1.00 41.53 94 GLY A C 1
ATOM 571 O O . GLY A 1 94 ? 6.641 -3.323 -21.474 1.00 41.53 94 GLY A O 1
ATOM 572 N N . GLY A 1 95 ? 6.118 -2.532 -19.427 1.00 45.94 95 GLY A N 1
ATOM 573 C CA . GLY A 1 95 ? 7.005 -1.369 -19.464 1.00 45.94 95 GLY A CA 1
ATOM 574 C C . GLY A 1 95 ? 8.468 -1.790 -19.607 1.00 45.94 95 GLY A C 1
ATOM 575 O O . GLY A 1 95 ? 8.837 -2.899 -19.222 1.00 45.94 95 GLY A O 1
ATOM 576 N N . SER A 1 96 ? 9.285 -0.911 -20.193 1.00 51.91 96 SER A N 1
ATOM 577 C CA . SER A 1 96 ? 10.711 -1.139 -20.435 1.00 51.91 96 SER A CA 1
ATOM 578 C C . SER A 1 96 ? 11.395 -1.880 -19.273 1.00 51.91 96 SER A C 1
ATOM 580 O O . SER A 1 96 ? 11.272 -1.435 -18.129 1.00 51.91 96 SER A O 1
ATOM 582 N N . PRO A 1 97 ? 12.190 -2.935 -19.538 1.00 54.22 97 PRO A N 1
ATOM 583 C CA . PRO A 1 97 ? 12.885 -3.728 -18.512 1.00 54.22 97 PRO A CA 1
ATOM 584 C C . PRO A 1 97 ? 13.926 -2.939 -17.692 1.00 54.22 97 PRO A C 1
ATOM 586 O O . PRO A 1 97 ? 14.597 -3.501 -16.829 1.00 54.22 97 PRO A O 1
ATOM 589 N N . SER A 1 98 ? 14.082 -1.642 -17.955 1.00 60.78 98 SER A N 1
ATOM 590 C CA . SER A 1 98 ? 15.084 -0.773 -17.345 1.00 60.78 98 SER A CA 1
ATOM 591 C C . SER A 1 98 ? 14.619 -0.095 -16.054 1.00 60.78 98 SER A C 1
ATOM 593 O O . SER A 1 98 ? 15.470 0.363 -15.301 1.00 60.78 98 SER A O 1
ATOM 595 N N . VAL A 1 99 ? 13.309 -0.012 -15.775 1.00 71.00 99 VAL A N 1
ATOM 596 C CA . VAL A 1 99 ? 12.803 0.673 -14.570 1.00 71.00 99 VAL A CA 1
ATOM 597 C C . VAL A 1 99 ? 11.695 -0.147 -13.922 1.00 71.00 99 VAL A C 1
ATOM 599 O O . VAL A 1 99 ? 10.506 0.019 -14.183 1.00 71.00 99 VAL A O 1
ATOM 602 N N . CYS A 1 100 ? 12.113 -1.077 -13.075 1.00 82.44 100 CYS A N 1
ATOM 603 C CA . CYS A 1 100 ? 11.222 -1.838 -12.221 1.00 82.44 100 CYS A CA 1
ATOM 604 C C . CYS A 1 100 ? 11.106 -1.088 -10.887 1.00 82.44 100 CYS A C 1
ATOM 606 O O . CYS A 1 100 ? 12.051 -1.095 -10.106 1.00 82.44 100 CYS A O 1
ATOM 608 N N . ASN A 1 101 ? 9.982 -0.417 -10.624 1.00 84.62 101 ASN A N 1
ATOM 609 C CA . ASN A 1 101 ? 9.799 0.328 -9.363 1.00 84.62 101 ASN A CA 1
ATOM 610 C C . ASN A 1 101 ? 9.683 -0.599 -8.133 1.00 84.62 101 ASN A C 1
ATOM 612 O O . ASN A 1 101 ? 9.809 -0.153 -6.996 1.00 84.62 101 ASN A O 1
ATOM 616 N N . THR A 1 102 ? 9.431 -1.889 -8.363 1.00 88.94 102 THR A N 1
ATOM 617 C CA . THR A 1 102 ? 9.340 -2.951 -7.353 1.00 88.94 102 THR A CA 1
ATOM 618 C C . THR A 1 102 ? 10.591 -3.839 -7.423 1.00 88.94 102 THR A C 1
ATOM 620 O O . THR A 1 102 ? 11.701 -3.338 -7.569 1.00 88.94 102 THR A O 1
ATOM 623 N N . CYS A 1 103 ? 10.444 -5.158 -7.328 1.00 93.00 103 CYS A N 1
ATOM 624 C CA . CYS A 1 103 ? 11.521 -6.130 -7.448 1.00 93.00 103 CYS A CA 1
ATOM 625 C C . CYS A 1 103 ? 11.293 -7.077 -8.634 1.00 93.00 103 CYS A C 1
ATOM 627 O O . CYS A 1 103 ? 10.182 -7.202 -9.152 1.00 93.00 103 CYS A O 1
ATOM 629 N N . ARG A 1 104 ? 12.353 -7.768 -9.059 1.00 93.06 104 ARG A N 1
ATOM 630 C CA . ARG A 1 104 ? 12.340 -8.772 -10.124 1.00 93.06 104 ARG A CA 1
ATOM 631 C C . ARG A 1 104 ? 12.221 -10.182 -9.556 1.00 93.06 104 ARG A C 1
ATOM 633 O O . ARG A 1 104 ? 12.960 -10.561 -8.647 1.00 93.06 104 ARG A O 1
ATOM 640 N N . THR A 1 105 ? 11.320 -10.975 -10.118 1.00 88.56 105 THR A N 1
ATOM 641 C CA . THR A 1 105 ? 11.224 -12.415 -9.863 1.00 88.56 105 THR A CA 1
ATOM 642 C C . THR A 1 105 ? 12.473 -13.141 -10.373 1.00 88.56 105 THR A C 1
ATOM 644 O O . THR A 1 105 ? 13.273 -12.595 -11.138 1.00 88.56 105 THR A O 1
ATOM 647 N N . SER A 1 106 ? 12.625 -14.416 -10.009 1.00 85.25 106 SER A N 1
ATOM 648 C CA . SER A 1 106 ? 13.677 -15.289 -10.554 1.00 85.25 106 SER A CA 1
ATOM 649 C C . SER A 1 106 ? 13.595 -15.463 -12.079 1.00 85.25 106 SER A C 1
ATOM 651 O O . SER A 1 106 ? 14.607 -15.737 -12.715 1.00 85.25 106 SER A O 1
ATOM 653 N N . SER A 1 107 ? 12.419 -15.249 -12.677 1.00 85.56 107 SER A N 1
ATOM 654 C CA . SER A 1 107 ? 12.201 -15.225 -14.130 1.00 85.56 107 SER A CA 1
ATOM 655 C C . SER A 1 107 ? 12.519 -13.873 -14.789 1.00 85.56 107 SER A C 1
ATOM 657 O O . SER A 1 107 ? 12.277 -13.698 -15.981 1.00 85.56 107 SER A O 1
ATOM 659 N N . GLY A 1 108 ? 13.043 -12.904 -14.030 1.00 86.06 108 GLY A N 1
ATOM 660 C CA . GLY A 1 108 ? 13.405 -11.573 -14.522 1.00 86.06 108 GLY A CA 1
ATOM 661 C C . GLY A 1 108 ? 12.219 -10.631 -14.749 1.00 86.06 108 GLY A C 1
ATOM 662 O O . GLY A 1 108 ? 12.416 -9.537 -15.271 1.00 86.06 108 GLY A O 1
ATOM 663 N N . GLN A 1 109 ? 11.005 -11.026 -14.356 1.00 89.00 109 GLN A N 1
ATOM 664 C CA . GLN A 1 109 ? 9.790 -10.219 -14.495 1.00 89.00 109 GLN A CA 1
ATOM 665 C C . GLN A 1 109 ? 9.617 -9.285 -13.295 1.00 89.00 109 GLN A C 1
ATOM 667 O O . GLN A 1 109 ? 9.948 -9.653 -12.171 1.00 89.00 109 GLN A O 1
ATOM 672 N N . CYS A 1 110 ? 9.065 -8.092 -13.505 1.00 88.75 110 CYS A N 1
ATOM 673 C CA . CYS A 1 110 ? 8.710 -7.195 -12.405 1.00 88.75 110 CYS A CA 1
ATOM 674 C C . CYS A 1 110 ? 7.510 -7.725 -11.624 1.00 88.75 110 CYS A C 1
ATOM 676 O O . CYS A 1 110 ? 6.473 -8.039 -12.209 1.00 88.75 110 CYS A O 1
ATOM 678 N N . ALA A 1 111 ? 7.619 -7.772 -10.297 1.00 89.00 111 ALA A N 1
ATOM 679 C CA . ALA A 1 111 ? 6.465 -8.015 -9.447 1.00 89.00 111 ALA A CA 1
ATOM 680 C C . ALA A 1 111 ? 5.479 -6.844 -9.585 1.00 89.00 111 ALA A C 1
ATOM 682 O O . ALA A 1 111 ? 5.852 -5.685 -9.401 1.00 89.00 111 ALA A O 1
ATOM 683 N N . LEU A 1 112 ? 4.215 -7.142 -9.897 1.00 81.75 112 LEU A N 1
ATOM 684 C CA . LEU A 1 112 ? 3.160 -6.131 -10.067 1.00 81.75 112 LEU A CA 1
ATOM 685 C C . LEU A 1 112 ? 2.901 -5.330 -8.781 1.00 81.75 112 LEU A C 1
ATOM 687 O O . LEU A 1 112 ? 2.473 -4.181 -8.843 1.00 81.75 112 LEU A O 1
ATOM 691 N N . ALA A 1 113 ? 3.174 -5.936 -7.625 1.00 81.38 113 ALA A N 1
ATOM 692 C CA . ALA A 1 113 ? 3.086 -5.308 -6.318 1.00 81.38 113 ALA A CA 1
ATOM 693 C C . ALA A 1 113 ? 4.080 -5.956 -5.348 1.00 81.38 113 ALA A C 1
ATOM 695 O O . ALA A 1 113 ? 4.376 -7.152 -5.444 1.00 81.38 113 ALA A O 1
ATOM 696 N N . SER A 1 114 ? 4.560 -5.170 -4.387 1.00 83.06 114 SER A N 1
ATOM 697 C CA . SER A 1 114 ? 5.359 -5.679 -3.276 1.00 83.06 114 SER A CA 1
ATOM 698 C C . SER A 1 114 ? 4.469 -6.515 -2.355 1.00 83.06 114 SER A C 1
ATOM 700 O O . SER A 1 114 ? 3.443 -6.043 -1.869 1.00 83.06 114 SER A O 1
ATOM 702 N N . SER A 1 115 ? 4.851 -7.767 -2.124 1.00 86.19 115 SER A N 1
ATOM 703 C CA . SER A 1 115 ? 4.113 -8.702 -1.268 1.00 86.19 115 SER A CA 1
ATOM 704 C C . SER A 1 115 ? 5.065 -9.466 -0.350 1.00 86.19 115 SER A C 1
ATOM 706 O O . SER A 1 115 ? 6.283 -9.382 -0.500 1.00 86.19 115 SER A O 1
ATOM 708 N N . VAL A 1 116 ? 4.523 -10.235 0.597 1.00 84.56 116 VAL A N 1
ATOM 709 C CA . VAL A 1 116 ? 5.319 -11.077 1.514 1.00 84.56 116 VAL A CA 1
ATOM 710 C C . VAL A 1 116 ? 6.179 -12.088 0.737 1.00 84.56 116 VAL A C 1
ATOM 712 O O . VAL A 1 116 ? 7.318 -12.349 1.107 1.00 84.56 116 VAL A O 1
ATOM 715 N N . SER A 1 117 ? 5.679 -12.604 -0.390 1.00 88.69 117 SER A N 1
ATOM 716 C CA . SER A 1 117 ? 6.401 -13.515 -1.290 1.00 88.69 117 SER A CA 1
ATOM 717 C C . SER A 1 117 ? 7.239 -12.810 -2.360 1.00 88.69 117 SER A C 1
ATOM 719 O O . SER A 1 117 ? 7.858 -13.464 -3.198 1.00 88.69 117 SER A O 1
ATOM 721 N N . SER A 1 118 ? 7.203 -11.479 -2.419 1.00 93.00 118 SER A N 1
ATOM 722 C CA . SER A 1 118 ? 7.799 -10.702 -3.508 1.00 93.00 118 SER A CA 1
ATOM 723 C C . SER A 1 118 ? 8.217 -9.321 -3.009 1.00 93.00 118 SER A C 1
ATOM 725 O O . SER A 1 118 ? 7.697 -8.303 -3.465 1.00 93.00 118 SER A O 1
ATOM 727 N N . CYS A 1 119 ? 9.106 -9.284 -2.017 1.00 93.56 119 CYS A N 1
ATOM 728 C CA . CYS A 1 119 ? 9.509 -8.043 -1.375 1.00 93.56 119 CYS A CA 1
ATOM 729 C C . CYS A 1 119 ? 10.800 -7.467 -1.958 1.00 93.56 119 CYS A C 1
ATOM 731 O O . CYS A 1 119 ? 11.808 -8.167 -2.057 1.00 93.56 119 CYS A O 1
ATOM 733 N N . GLY A 1 120 ? 10.770 -6.183 -2.314 1.00 92.12 120 GLY A N 1
ATOM 734 C CA . GLY A 1 120 ? 11.922 -5.406 -2.775 1.00 92.12 120 GLY A CA 1
ATOM 735 C C . GLY A 1 120 ? 11.497 -4.119 -3.492 1.00 92.12 120 GLY A C 1
ATOM 736 O O . GLY A 1 120 ? 10.316 -3.940 -3.802 1.00 92.12 120 GLY A O 1
ATOM 737 N N . THR A 1 121 ? 12.462 -3.239 -3.751 1.00 91.19 121 THR A N 1
ATOM 738 C CA . THR A 1 121 ? 12.331 -2.017 -4.565 1.00 91.19 121 THR A CA 1
ATOM 739 C C . THR A 1 121 ? 13.480 -1.915 -5.571 1.00 91.19 121 THR A C 1
ATOM 741 O O . THR A 1 121 ? 14.404 -2.737 -5.566 1.00 91.19 121 THR A O 1
ATOM 744 N N . ASP A 1 122 ? 13.409 -0.907 -6.443 1.00 86.81 122 ASP A N 1
ATOM 745 C CA . ASP A 1 122 ? 14.510 -0.458 -7.307 1.00 86.81 122 ASP A CA 1
ATOM 746 C C . ASP A 1 122 ? 15.043 -1.528 -8.275 1.00 86.81 122 ASP A C 1
ATOM 748 O O . ASP A 1 122 ? 16.209 -1.532 -8.671 1.00 86.81 122 ASP A O 1
ATOM 752 N N . GLY A 1 123 ? 14.194 -2.485 -8.651 1.00 88.25 123 GLY A N 1
ATOM 753 C CA . GLY A 1 123 ? 14.535 -3.554 -9.581 1.00 88.25 123 GLY A CA 1
ATOM 754 C C . GLY A 1 123 ? 15.546 -4.561 -9.040 1.00 88.25 123 GLY A C 1
ATOM 755 O O . GLY A 1 123 ? 16.109 -5.343 -9.817 1.00 88.25 123 GLY A O 1
ATOM 756 N N . GLY A 1 124 ? 15.764 -4.594 -7.723 1.00 89.31 124 GLY A N 1
ATOM 757 C CA . GLY A 1 124 ? 16.470 -5.686 -7.054 1.00 89.31 124 GLY A CA 1
ATOM 758 C C . GLY A 1 124 ? 15.732 -7.022 -7.198 1.00 89.31 124 GLY A C 1
ATOM 759 O O . GLY A 1 124 ? 14.590 -7.065 -7.648 1.00 89.31 124 GLY A O 1
ATOM 760 N N . PHE A 1 125 ? 16.364 -8.137 -6.828 1.00 90.44 125 PHE A N 1
ATOM 761 C CA . PHE A 1 125 ? 15.667 -9.427 -6.782 1.00 90.44 125 PHE A CA 1
ATOM 762 C C . PHE A 1 125 ? 14.636 -9.443 -5.652 1.00 90.44 125 PHE A C 1
ATOM 764 O O . PHE A 1 125 ? 14.927 -9.018 -4.534 1.00 90.44 125 PHE A O 1
ATOM 771 N N . CYS A 1 126 ? 13.441 -9.955 -5.942 1.00 94.06 126 CYS A N 1
ATOM 772 C CA . CYS A 1 126 ? 12.419 -10.169 -4.932 1.00 94.06 126 CYS A CA 1
ATOM 773 C C . CYS A 1 126 ? 12.903 -11.195 -3.911 1.00 94.06 126 CYS A C 1
ATOM 775 O O . CYS A 1 126 ? 13.365 -12.276 -4.283 1.00 94.06 126 CYS A O 1
ATOM 777 N N . ARG A 1 127 ? 12.735 -10.880 -2.628 1.00 93.81 127 ARG A N 1
ATOM 778 C CA . ARG A 1 127 ? 12.922 -11.835 -1.536 1.00 93.81 127 ARG A CA 1
ATOM 779 C C . ARG A 1 127 ? 11.585 -12.188 -0.896 1.00 93.81 127 ARG A C 1
ATOM 781 O O . ARG A 1 127 ? 10.685 -11.352 -0.825 1.00 93.81 127 ARG A O 1
ATOM 788 N N . THR A 1 128 ? 11.481 -13.411 -0.401 1.00 93.56 128 THR A N 1
ATOM 789 C CA . THR A 1 128 ? 10.385 -13.831 0.474 1.00 93.56 128 THR A CA 1
ATOM 790 C C . THR A 1 128 ? 10.708 -13.366 1.888 1.00 93.56 128 THR A C 1
ATOM 792 O O . THR A 1 128 ? 11.812 -13.612 2.377 1.00 93.56 128 THR A O 1
ATOM 795 N N . CYS A 1 129 ? 9.776 -12.671 2.528 1.00 91.75 129 CYS A N 1
ATOM 796 C CA . CYS A 1 129 ? 9.896 -12.332 3.939 1.00 91.75 129 CYS A CA 1
ATOM 797 C C . CYS A 1 129 ? 9.730 -13.589 4.803 1.00 91.75 129 CYS A C 1
ATOM 799 O O . CYS A 1 129 ? 9.047 -14.533 4.400 1.00 91.75 129 CYS A O 1
ATOM 801 N N . GLN A 1 130 ? 10.386 -13.629 5.964 1.00 90.69 130 GLN A N 1
ATOM 802 C CA . GLN A 1 130 ? 10.236 -14.734 6.911 1.00 90.69 130 GLN A CA 1
ATOM 803 C C . GLN A 1 130 ? 8.785 -14.826 7.401 1.00 90.69 130 GLN A C 1
ATOM 805 O O . GLN A 1 130 ? 7.981 -13.910 7.203 1.00 90.69 130 GLN A O 1
ATOM 810 N N . ALA A 1 131 ? 8.438 -15.946 8.040 1.00 79.44 131 ALA A N 1
ATOM 811 C CA . ALA A 1 131 ? 7.136 -16.078 8.683 1.00 79.44 131 ALA A CA 1
ATOM 812 C C . ALA A 1 131 ? 6.893 -14.868 9.605 1.00 79.44 131 ALA A C 1
ATOM 814 O O . ALA A 1 131 ? 7.779 -14.494 10.369 1.00 79.44 131 ALA A O 1
ATOM 815 N N . GLU A 1 132 ? 5.707 -14.262 9.488 1.00 77.12 132 GLU A N 1
ATOM 816 C CA . GLU A 1 132 ? 5.243 -13.105 10.276 1.00 77.12 132 GLU A CA 1
ATOM 817 C C . GLU A 1 132 ? 5.851 -11.737 9.901 1.00 77.12 132 GLU A C 1
ATOM 819 O O . GLU A 1 132 ? 5.415 -10.717 10.431 1.00 77.12 132 GLU A O 1
ATOM 824 N N . GLU A 1 133 ? 6.789 -11.663 8.954 1.00 86.62 133 GLU A N 1
ATOM 825 C CA . GLU A 1 133 ? 7.297 -10.387 8.439 1.00 86.62 133 GLU A CA 1
ATOM 826 C C . GLU A 1 133 ? 6.379 -9.777 7.364 1.00 86.62 133 GLU A C 1
ATOM 828 O O . GLU A 1 133 ? 5.757 -10.473 6.556 1.00 86.62 133 GLU A O 1
ATOM 833 N N . TYR A 1 134 ? 6.354 -8.444 7.293 1.00 84.75 134 TYR A N 1
ATOM 834 C CA . TYR A 1 134 ? 5.624 -7.698 6.265 1.00 84.75 134 TYR A CA 1
ATOM 835 C C . TYR A 1 134 ? 6.585 -6.996 5.311 1.00 84.75 134 TYR A C 1
ATOM 837 O O . TYR A 1 134 ? 7.604 -6.450 5.730 1.00 84.75 134 TYR A O 1
ATOM 845 N N . CYS A 1 135 ? 6.234 -6.961 4.023 1.00 88.94 135 CYS A N 1
ATOM 846 C CA . CYS A 1 135 ? 6.967 -6.172 3.042 1.00 88.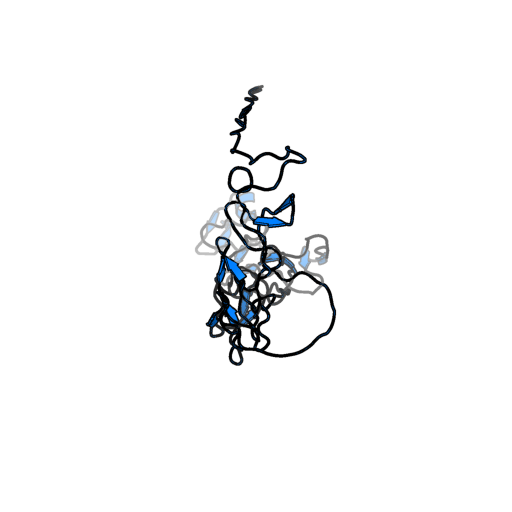94 135 CYS A CA 1
ATOM 847 C C . CYS A 1 135 ? 6.477 -4.721 3.032 1.00 88.94 135 CYS A C 1
ATOM 849 O O . CYS A 1 135 ? 5.387 -4.444 2.528 1.00 88.94 135 CYS A O 1
ATOM 851 N N . ILE A 1 136 ? 7.278 -3.796 3.559 1.00 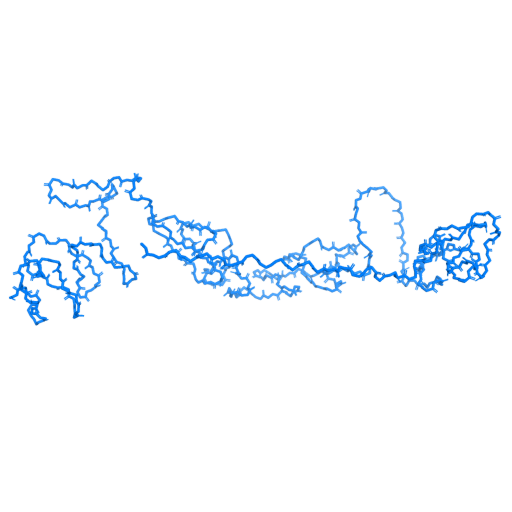85.19 136 ILE A N 1
ATOM 852 C CA . ILE A 1 136 ? 6.943 -2.369 3.624 1.00 85.19 136 ILE A CA 1
ATOM 853 C C . ILE A 1 136 ? 8.087 -1.586 2.990 1.00 85.19 136 ILE A C 1
ATOM 855 O O . ILE A 1 136 ? 9.243 -1.739 3.379 1.00 85.19 136 ILE A O 1
ATOM 859 N N . GLY A 1 137 ? 7.782 -0.794 1.958 1.00 84.62 137 GLY A N 1
ATOM 860 C CA . GLY A 1 137 ? 8.803 -0.046 1.215 1.00 84.62 137 GLY A CA 1
ATOM 861 C C . GLY A 1 137 ? 9.919 -0.935 0.650 1.00 84.62 137 GLY A C 1
ATOM 862 O O . GLY A 1 137 ? 11.074 -0.535 0.655 1.00 84.62 137 GLY A O 1
ATOM 863 N N . GLY A 1 138 ? 9.593 -2.170 0.245 1.00 89.19 138 GLY A N 1
ATOM 864 C CA . GLY A 1 138 ? 10.556 -3.145 -0.286 1.00 89.19 138 GLY A CA 1
ATOM 865 C C . GLY A 1 138 ? 11.482 -3.794 0.746 1.00 89.19 138 GLY A C 1
ATOM 866 O O . GLY A 1 138 ? 12.388 -4.533 0.366 1.00 89.19 138 GLY A O 1
ATOM 867 N N . VAL A 1 139 ? 11.252 -3.578 2.041 1.00 90.25 139 VAL A N 1
ATOM 868 C CA . VAL A 1 139 ? 12.014 -4.220 3.114 1.00 90.25 139 VAL A CA 1
ATOM 869 C C . VAL A 1 139 ? 11.086 -5.125 3.918 1.00 90.25 139 VAL A C 1
ATOM 871 O O . VAL A 1 139 ? 10.005 -4.713 4.332 1.00 90.25 139 VAL A O 1
ATOM 874 N N . CYS A 1 140 ? 11.511 -6.370 4.145 1.00 90.94 140 CYS A N 1
ATOM 875 C CA . CYS A 1 140 ? 10.856 -7.233 5.129 1.00 90.94 140 CYS A CA 1
ATOM 876 C C . CYS A 1 140 ? 11.169 -6.695 6.518 1.00 90.94 140 CYS A C 1
ATOM 878 O O . CYS A 1 140 ? 12.342 -6.618 6.890 1.00 90.94 140 CYS A O 1
ATOM 880 N N . GLN A 1 141 ? 10.131 -6.281 7.229 1.00 88.25 141 GLN A N 1
ATOM 881 C CA . GLN A 1 141 ? 10.220 -5.832 8.605 1.00 88.25 141 GLN A CA 1
ATOM 882 C C . GLN A 1 141 ? 9.494 -6.827 9.514 1.00 88.25 141 GLN A C 1
ATOM 884 O O . GLN A 1 141 ? 8.490 -7.411 9.087 1.00 88.25 141 GLN A O 1
ATOM 889 N N . PRO A 1 142 ? 9.962 -6.990 10.767 1.00 81.19 142 PRO A N 1
ATOM 890 C CA . PRO A 1 142 ? 9.241 -7.754 11.774 1.00 81.19 142 PRO A CA 1
ATOM 891 C C . PRO A 1 142 ? 7.803 -7.236 11.924 1.00 81.19 142 PRO A C 1
ATOM 893 O O . PRO A 1 142 ? 7.544 -6.061 11.636 1.00 81.19 142 PRO A O 1
ATOM 896 N N . PRO A 1 143 ? 6.872 -8.062 12.424 1.00 72.69 143 PRO A N 1
ATOM 897 C CA . PRO A 1 143 ? 5.528 -7.619 12.757 1.00 72.69 143 PRO A CA 1
ATOM 898 C C . PRO A 1 143 ? 5.619 -6.634 13.927 1.00 72.69 143 PRO A C 1
ATOM 900 O O . PRO A 1 143 ? 5.612 -7.008 15.094 1.00 72.69 143 PRO A O 1
ATOM 903 N N . SER A 1 144 ? 5.769 -5.351 13.638 1.00 81.38 144 SER A N 1
ATOM 904 C CA . SER A 1 144 ? 5.621 -4.283 14.618 1.00 81.38 144 SER A CA 1
ATOM 905 C C . SER A 1 144 ? 4.482 -3.412 14.144 1.00 81.38 144 SER A C 1
ATOM 907 O O . SER A 1 144 ? 4.656 -2.586 13.258 1.00 81.38 144 SER A O 1
ATOM 909 N N . CYS A 1 145 ? 3.281 -3.625 14.671 1.00 87.56 145 CYS A N 1
ATOM 910 C CA . CYS A 1 145 ? 2.150 -2.806 14.272 1.00 87.56 145 CYS A CA 1
ATOM 911 C C . CYS A 1 145 ? 2.409 -1.346 14.675 1.00 87.56 145 CYS A C 1
ATOM 913 O O . CYS A 1 145 ? 2.528 -1.013 15.853 1.00 87.56 145 CYS A O 1
ATOM 915 N N . THR A 1 146 ? 2.598 -0.496 13.671 1.00 86.56 146 THR A N 1
ATOM 916 C CA . THR A 1 146 ? 2.938 0.918 13.796 1.00 86.56 146 THR A CA 1
ATOM 917 C C . THR A 1 146 ? 2.051 1.718 12.845 1.00 86.56 146 THR A C 1
ATOM 919 O O . THR A 1 146 ? 1.579 1.187 11.836 1.00 86.56 146 THR A O 1
ATOM 922 N N . PRO A 1 147 ? 1.862 3.024 13.082 1.00 89.19 147 PRO A N 1
ATOM 923 C CA . PRO A 1 147 ? 1.119 3.875 12.154 1.00 89.19 147 PRO A CA 1
ATOM 924 C C . PRO A 1 147 ? 1.647 3.834 10.712 1.00 89.19 147 PRO A C 1
ATOM 926 O O . PRO A 1 147 ? 0.877 3.987 9.772 1.00 89.19 147 PRO A O 1
ATOM 929 N N . ALA A 1 148 ? 2.949 3.587 10.527 1.00 85.31 148 ALA A N 1
ATOM 930 C CA . ALA A 1 148 ? 3.578 3.526 9.210 1.00 85.31 148 ALA A CA 1
ATOM 931 C C . ALA A 1 148 ? 3.211 2.266 8.410 1.00 85.31 148 ALA A C 1
ATOM 933 O O . ALA A 1 148 ? 3.153 2.323 7.185 1.00 85.31 148 ALA A O 1
ATOM 934 N N . ASN A 1 149 ? 2.975 1.131 9.074 1.00 81.75 149 ASN A N 1
ATOM 935 C CA . ASN A 1 149 ? 2.675 -0.130 8.389 1.00 81.75 149 ASN A CA 1
ATOM 936 C C . ASN A 1 149 ? 1.211 -0.559 8.454 1.00 81.75 149 ASN A C 1
ATOM 938 O O . ASN A 1 149 ? 0.801 -1.462 7.725 1.00 81.75 149 ASN A O 1
ATOM 942 N N . CYS A 1 150 ? 0.441 0.103 9.310 1.00 90.75 150 CYS A N 1
ATOM 943 C CA . CYS A 1 150 ? -0.969 -0.149 9.520 1.00 90.75 150 CYS A CA 1
ATOM 944 C C . CYS A 1 150 ? -1.786 1.134 9.333 1.00 90.75 150 CYS A C 1
ATOM 946 O O . CYS A 1 150 ? -2.742 1.377 10.060 1.00 90.75 150 CYS A O 1
ATOM 948 N N . ALA A 1 151 ? -1.400 1.979 8.369 1.00 91.75 151 ALA A N 1
ATOM 949 C CA . ALA A 1 151 ? -2.086 3.242 8.091 1.00 91.75 151 ALA A CA 1
ATOM 950 C C . ALA A 1 151 ? -3.592 3.031 7.832 1.00 91.75 151 ALA A C 1
ATOM 952 O O . ALA A 1 151 ? -4.427 3.746 8.385 1.00 91.75 151 ALA A O 1
ATOM 953 N N . ASP A 1 152 ? -3.925 1.969 7.096 1.00 91.88 152 ASP A N 1
ATOM 954 C CA . ASP A 1 152 ? -5.295 1.618 6.706 1.00 91.88 152 ASP A CA 1
ATOM 955 C C . ASP A 1 152 ? -6.014 0.708 7.728 1.00 91.88 152 ASP A C 1
ATOM 957 O O . ASP A 1 152 ? -7.048 0.121 7.416 1.00 91.88 152 ASP A O 1
ATOM 961 N N . GLY A 1 153 ? -5.470 0.530 8.939 1.00 93.12 153 GLY A N 1
ATOM 962 C CA . GLY A 1 153 ? -6.028 -0.395 9.930 1.00 93.12 153 GLY A CA 1
ATOM 963 C C . GLY A 1 153 ? -5.632 -0.109 11.378 1.00 93.12 153 GLY A C 1
ATOM 964 O O . GLY A 1 153 ? -5.146 0.973 11.716 1.00 93.12 153 GLY A O 1
ATOM 965 N N . CYS A 1 154 ? -5.841 -1.103 12.240 1.00 96.50 154 CYS A N 1
ATOM 966 C CA . CYS A 1 154 ? -5.537 -1.035 13.668 1.00 96.50 154 CYS A CA 1
ATOM 967 C C . CYS A 1 154 ? -4.698 -2.226 14.150 1.00 96.50 154 CYS A C 1
ATOM 969 O O . CYS A 1 154 ? -4.546 -3.238 13.467 1.00 96.50 154 CYS A O 1
ATOM 971 N N . CYS A 1 155 ? -4.138 -2.098 15.346 1.00 94.94 155 CYS A N 1
ATOM 972 C CA . CYS A 1 155 ? -3.196 -3.036 15.931 1.00 94.94 155 CYS A CA 1
ATOM 973 C C . CYS A 1 155 ? -3.846 -3.924 16.990 1.00 94.94 155 CYS A C 1
ATOM 975 O O . CYS A 1 155 ? -4.380 -3.427 17.984 1.00 94.94 155 CYS A O 1
ATOM 977 N N . VAL A 1 156 ? -3.712 -5.240 16.824 1.00 93.62 156 VAL A N 1
ATOM 978 C CA . VAL A 1 156 ? -3.945 -6.232 17.883 1.00 93.62 156 VAL A CA 1
ATOM 979 C C . VAL A 1 156 ? -2.595 -6.839 18.243 1.00 93.62 156 VAL A C 1
ATOM 981 O O . VAL A 1 156 ? -2.074 -7.709 17.545 1.00 93.62 156 VAL A O 1
ATOM 984 N N . GLY A 1 157 ? -1.982 -6.322 19.309 1.00 89.25 157 GLY A N 1
ATOM 985 C CA . GLY A 1 157 ? -0.588 -6.625 19.626 1.00 89.25 157 GLY A CA 1
ATOM 986 C C . GLY A 1 157 ? 0.337 -6.174 18.492 1.00 89.25 157 GLY A C 1
ATOM 987 O O . GLY A 1 157 ? 0.397 -4.992 18.162 1.00 89.25 157 GLY A O 1
ATOM 988 N N . THR A 1 158 ? 1.048 -7.121 17.885 1.00 87.38 158 THR A N 1
ATOM 989 C CA . THR A 1 158 ? 1.954 -6.892 16.750 1.00 87.38 158 THR A CA 1
ATOM 990 C C . THR A 1 158 ? 1.295 -7.062 15.380 1.00 87.38 158 THR A C 1
ATOM 992 O O . THR A 1 158 ? 1.901 -6.711 14.366 1.00 87.38 158 THR A O 1
ATOM 995 N N . ALA A 1 159 ? 0.065 -7.577 15.328 1.00 86.50 159 ALA A N 1
ATOM 996 C CA . ALA A 1 159 ? -0.654 -7.824 14.087 1.00 86.50 159 ALA A CA 1
ATOM 997 C C . ALA A 1 159 ? -1.450 -6.587 13.646 1.00 86.50 159 ALA A C 1
ATOM 999 O O . ALA A 1 159 ? -2.181 -5.994 14.440 1.00 86.50 159 ALA A O 1
ATOM 1000 N N . CYS A 1 160 ? -1.332 -6.227 12.365 1.00 90.75 160 CYS A N 1
ATOM 1001 C CA . CYS A 1 160 ? -2.150 -5.190 11.740 1.00 90.75 160 CYS A CA 1
ATOM 1002 C C . CYS A 1 160 ? -3.427 -5.802 11.153 1.00 90.75 160 CYS A C 1
ATOM 1004 O O . CYS A 1 160 ? -3.373 -6.588 10.204 1.00 90.75 160 CYS A O 1
ATOM 1006 N N . VAL A 1 161 ? -4.577 -5.408 11.689 1.00 92.06 161 VAL A N 1
ATOM 1007 C CA . VAL A 1 161 ? -5.899 -5.776 11.186 1.00 92.06 161 VAL A CA 1
ATOM 1008 C C . VAL A 1 161 ? -6.339 -4.717 10.179 1.00 92.06 161 VAL A C 1
ATOM 1010 O O . VAL A 1 161 ? -6.654 -3.589 10.547 1.00 92.06 161 VAL A O 1
ATOM 1013 N N . ARG A 1 162 ? -6.333 -5.078 8.889 1.00 90.06 162 ARG A N 1
ATOM 1014 C CA . ARG A 1 162 ? -6.788 -4.193 7.795 1.00 90.06 162 ARG A CA 1
ATOM 1015 C C . ARG A 1 162 ? -8.261 -4.382 7.451 1.00 90.06 162 ARG A C 1
ATOM 1017 O O . ARG A 1 162 ? -8.913 -3.449 7.003 1.00 90.06 162 ARG A O 1
ATOM 1024 N N . GLN A 1 163 ? -8.783 -5.595 7.636 1.00 91.38 163 GLN A N 1
ATOM 1025 C CA . GLN A 1 163 ? -10.216 -5.842 7.514 1.00 91.38 163 GLN A CA 1
ATOM 1026 C C . GLN A 1 163 ? -10.874 -5.496 8.841 1.00 91.38 163 GLN A C 1
ATOM 1028 O O . GLN A 1 163 ? -10.806 -6.272 9.791 1.00 91.38 163 GLN A O 1
ATOM 1033 N N . GLN A 1 164 ? -11.460 -4.306 8.904 1.00 92.31 164 GLN A N 1
ATOM 1034 C CA . GLN A 1 164 ? -12.112 -3.839 10.118 1.00 92.31 164 GLN A CA 1
ATOM 1035 C C . GLN A 1 164 ? -13.393 -4.624 10.391 1.00 92.31 164 GLN A C 1
ATOM 1037 O O . GLN A 1 164 ? -14.110 -5.029 9.475 1.00 92.31 164 GLN A O 1
ATOM 1042 N N . SER A 1 165 ? -13.673 -4.829 11.672 1.00 94.69 165 SER A N 1
ATOM 1043 C CA . SER A 1 165 ? -14.889 -5.478 12.156 1.00 94.69 165 SER A CA 1
ATOM 1044 C C . SER A 1 165 ? -15.389 -4.774 13.414 1.00 94.69 165 SER A C 1
ATOM 1046 O O . SER A 1 165 ? -14.691 -3.931 13.979 1.00 94.69 165 SER A O 1
ATOM 1048 N N . ASN A 1 166 ? -16.586 -5.128 13.884 1.00 93.75 166 ASN A N 1
ATOM 1049 C CA . ASN A 1 166 ? -17.146 -4.523 15.095 1.00 93.75 166 ASN A CA 1
ATOM 1050 C C . ASN A 1 166 ? -16.291 -4.787 16.345 1.00 93.75 166 ASN A C 1
ATOM 1052 O O . ASN A 1 166 ? -16.293 -3.954 17.237 1.00 93.75 166 ASN A O 1
ATOM 1056 N N . THR A 1 167 ? -15.521 -5.876 16.397 1.00 94.94 167 THR A N 1
ATOM 1057 C CA . THR A 1 167 ? -14.629 -6.184 17.530 1.00 94.94 167 THR A CA 1
ATOM 1058 C C . THR A 1 167 ? -13.191 -5.696 17.321 1.00 94.94 167 THR A C 1
ATOM 1060 O O . THR A 1 167 ? -12.372 -5.765 18.236 1.00 94.94 167 THR A O 1
ATOM 1063 N N . GLN A 1 168 ? -12.854 -5.222 16.116 1.00 96.19 168 GLN A N 1
ATOM 1064 C CA . GLN A 1 168 ? -11.512 -4.777 15.733 1.00 96.19 168 GLN A CA 1
ATOM 1065 C C . GLN A 1 168 ? -11.608 -3.546 14.821 1.00 96.19 168 GLN A C 1
ATOM 1067 O O . GLN A 1 168 ? -11.413 -3.634 13.606 1.00 96.19 168 GLN A O 1
ATOM 1072 N N . CYS A 1 169 ? -11.941 -2.402 15.420 1.00 96.88 169 CYS A N 1
ATOM 1073 C CA . CYS A 1 169 ? -12.153 -1.139 14.722 1.00 96.88 169 CYS A CA 1
ATOM 1074 C C . CYS A 1 169 ? -11.035 -0.130 15.011 1.00 96.88 169 CYS A C 1
ATOM 1076 O O . CYS A 1 169 ? -10.629 0.045 16.164 1.00 96.88 169 CYS A O 1
ATOM 1078 N N . GLY A 1 170 ? -10.551 0.560 13.977 1.00 95.88 170 GLY A N 1
ATOM 1079 C CA . GLY A 1 170 ? -9.538 1.607 14.116 1.00 95.88 170 GLY A CA 1
ATOM 1080 C C . GLY A 1 170 ? -8.718 1.835 12.847 1.00 95.88 170 GLY A C 1
ATOM 1081 O O . GLY A 1 170 ? -8.586 0.946 12.016 1.00 95.88 170 GLY A O 1
ATOM 1082 N N . LEU A 1 171 ? -8.122 3.023 12.727 1.00 96.00 171 LEU A N 1
ATOM 1083 C CA . LEU A 1 171 ? -7.229 3.413 11.627 1.00 96.00 171 LEU A CA 1
ATOM 1084 C C . LEU A 1 171 ? -5.889 3.948 12.147 1.00 96.00 171 LEU A C 1
ATOM 1086 O O . LEU A 1 171 ? -5.745 4.285 13.329 1.00 96.00 171 LEU A O 1
ATOM 1090 N N . ASN A 1 172 ? -4.938 4.133 11.228 1.00 94.44 172 ASN A N 1
ATOM 1091 C CA . ASN A 1 172 ? -3.634 4.751 11.465 1.00 94.44 172 ASN A CA 1
ATOM 1092 C C . ASN A 1 172 ? -2.756 3.999 12.478 1.00 94.44 172 ASN A C 1
ATOM 1094 O O . ASN A 1 172 ? -2.000 4.620 13.226 1.00 94.44 172 ASN A O 1
ATOM 1098 N N . GLY A 1 173 ? -2.871 2.671 12.542 1.00 93.06 173 GLY A N 1
ATOM 1099 C CA . GLY A 1 173 ? -2.046 1.813 13.391 1.00 93.06 173 GLY A CA 1
ATOM 1100 C C . GLY A 1 173 ? -2.213 2.076 14.885 1.00 93.06 173 GLY A C 1
ATOM 1101 O O . GLY A 1 173 ? -1.290 1.844 15.663 1.00 93.06 173 GLY A O 1
ATOM 1102 N N . LYS A 1 174 ? -3.375 2.590 15.296 1.00 94.38 174 LYS A N 1
ATOM 1103 C CA . LYS A 1 174 ? -3.777 2.631 16.707 1.00 94.38 174 LYS A CA 1
ATOM 1104 C C . LYS A 1 174 ? -4.215 1.244 17.160 1.00 94.38 174 LYS A C 1
ATOM 1106 O O . LYS A 1 174 ? -4.586 0.423 16.330 1.00 94.38 174 LYS A O 1
ATOM 1111 N N . THR A 1 175 ? -4.223 0.986 18.463 1.00 94.69 175 THR A N 1
ATOM 1112 C CA . THR A 1 175 ? -4.797 -0.250 19.014 1.00 94.69 175 THR A CA 1
ATOM 1113 C C . THR A 1 175 ? -6.252 -0.404 18.569 1.00 94.69 175 THR A C 1
ATOM 1115 O O . THR A 1 175 ? -7.003 0.571 18.610 1.00 94.69 175 THR A O 1
ATOM 1118 N N . CYS A 1 176 ? -6.636 -1.601 18.124 1.00 96.81 176 CYS A N 1
ATOM 1119 C CA . CYS A 1 176 ? -8.020 -1.884 17.756 1.00 96.81 176 CYS A CA 1
ATOM 1120 C C . CYS A 1 176 ? -8.941 -1.759 18.971 1.00 96.81 176 CYS A C 1
ATOM 1122 O O . CYS A 1 176 ? -8.610 -2.244 20.055 1.00 96.81 176 CYS A O 1
ATOM 1124 N N . SER A 1 177 ? -10.108 -1.161 18.757 1.00 95.75 177 SER A N 1
ATOM 1125 C CA . SER A 1 177 ? -11.179 -1.070 19.746 1.00 95.75 177 SER A CA 1
ATOM 1126 C C . SER A 1 177 ? -12.327 -2.005 19.383 1.00 95.75 177 SER A C 1
ATOM 1128 O O . SER A 1 177 ? -12.662 -2.152 18.206 1.00 95.75 177 SER A O 1
ATOM 1130 N N . ASP A 1 178 ? -12.950 -2.593 20.401 1.00 95.44 178 ASP A N 1
ATOM 1131 C CA . ASP A 1 178 ? -14.229 -3.289 20.272 1.00 95.44 178 ASP A CA 1
ATOM 1132 C C . ASP A 1 178 ? -15.366 -2.268 20.413 1.00 95.44 178 ASP A C 1
ATOM 1134 O O . ASP A 1 178 ? -15.426 -1.519 21.391 1.00 95.44 178 ASP A O 1
ATOM 1138 N N . CYS A 1 179 ? -16.249 -2.213 19.420 1.00 93.31 179 CYS A N 1
ATOM 1139 C CA . CYS A 1 179 ? -17.394 -1.317 19.398 1.00 93.31 179 CYS A CA 1
ATOM 1140 C C . CYS A 1 179 ? -18.540 -1.780 20.302 1.00 93.31 179 CYS A C 1
ATOM 1142 O O . CYS A 1 179 ? -19.486 -1.013 20.482 1.00 93.31 179 CYS A O 1
ATOM 1144 N N . MET A 1 180 ? -18.462 -2.981 20.884 1.00 90.06 180 MET A N 1
ATOM 1145 C CA . MET A 1 180 ? -19.485 -3.586 21.739 1.00 90.06 180 MET A CA 1
ATOM 1146 C C . MET A 1 180 ? -20.855 -3.642 21.040 1.00 90.06 180 MET A C 1
ATOM 1148 O O . MET A 1 180 ? -21.118 -4.562 20.272 1.00 90.06 180 MET A O 1
ATOM 1152 N N . THR A 1 181 ? -21.720 -2.651 21.279 1.00 85.56 181 THR A N 1
ATOM 1153 C CA . THR A 1 181 ? -23.060 -2.514 20.677 1.00 85.56 181 THR A CA 1
ATOM 1154 C C . THR A 1 181 ? -23.079 -1.640 19.418 1.00 85.56 181 THR A C 1
ATOM 1156 O O . THR A 1 181 ? -24.101 -1.544 18.740 1.00 85.56 181 THR A O 1
ATOM 1159 N N . GLY A 1 182 ? -21.961 -0.986 19.097 1.00 88.50 182 GLY A N 1
ATOM 1160 C CA . GLY A 1 182 ? -21.785 -0.148 17.917 1.00 88.50 182 GLY A CA 1
ATOM 1161 C C . GLY A 1 182 ? -21.415 -0.916 16.649 1.00 88.50 182 GLY A C 1
ATOM 1162 O O . GLY A 1 182 ? -21.077 -2.098 16.662 1.00 88.50 182 GLY A O 1
ATOM 1163 N N . THR A 1 183 ? -21.434 -0.197 15.529 1.00 95.00 183 THR A N 1
ATOM 1164 C CA . THR A 1 183 ? -20.890 -0.666 14.249 1.00 95.00 183 THR A CA 1
ATOM 1165 C C . THR A 1 183 ? -19.573 0.046 13.974 1.00 95.00 183 THR A C 1
ATOM 1167 O O . THR A 1 183 ? -19.445 1.245 14.225 1.00 95.00 183 THR A O 1
ATOM 1170 N N . CYS A 1 184 ? -18.579 -0.670 13.457 1.00 95.81 184 CYS A N 1
ATOM 1171 C CA . CYS A 1 184 ? -17.350 -0.026 13.015 1.00 95.81 184 CYS A CA 1
ATOM 1172 C C . CYS A 1 184 ? -17.590 0.737 11.707 1.00 95.81 184 CYS A C 1
ATOM 1174 O O . CYS A 1 184 ? -17.963 0.145 10.693 1.00 95.81 184 CYS A O 1
ATOM 1176 N N . ASN A 1 185 ? -17.345 2.047 11.705 1.00 95.69 185 ASN A N 1
ATOM 1177 C CA . ASN A 1 185 ? -17.239 2.813 10.472 1.00 95.69 185 ASN A CA 1
ATOM 1178 C C . ASN A 1 185 ? -15.824 2.626 9.909 1.00 95.69 185 ASN A C 1
ATOM 1180 O O . ASN A 1 185 ? -14.890 3.290 10.359 1.00 95.69 185 ASN A O 1
ATOM 1184 N N . ALA A 1 186 ? -15.676 1.719 8.939 1.00 91.94 186 ALA A N 1
ATOM 1185 C CA . ALA A 1 186 ? -14.380 1.357 8.363 1.00 91.94 186 ALA A CA 1
ATOM 1186 C C . ALA A 1 186 ? -13.647 2.543 7.706 1.00 91.94 186 ALA A C 1
ATOM 1188 O O . ALA A 1 186 ? -12.419 2.584 7.730 1.00 91.94 186 ALA A O 1
ATOM 1189 N N . ASP A 1 187 ? -14.385 3.527 7.181 1.00 92.94 187 ASP A N 1
ATOM 1190 C CA . ASP A 1 187 ? -13.807 4.712 6.536 1.00 92.94 187 ASP A CA 1
ATOM 1191 C C . ASP A 1 187 ? -13.230 5.700 7.558 1.00 92.94 187 ASP A C 1
ATOM 1193 O O . ASP A 1 187 ? -12.229 6.369 7.302 1.00 92.94 187 ASP A O 1
ATOM 1197 N N . ALA A 1 188 ? -13.861 5.802 8.731 1.00 93.50 188 ALA A N 1
ATOM 1198 C CA . ALA A 1 188 ? -13.429 6.695 9.804 1.00 93.50 188 ALA A CA 1
ATOM 1199 C C . ALA A 1 188 ? -12.525 6.005 10.840 1.00 93.50 188 ALA A C 1
ATOM 1201 O O . ALA A 1 188 ? -11.828 6.684 11.598 1.00 93.50 188 ALA A O 1
ATOM 1202 N N . GLY A 1 189 ? -12.532 4.670 10.898 1.00 94.31 189 GLY A N 1
ATOM 1203 C CA . GLY A 1 189 ? -11.876 3.903 11.955 1.00 94.31 189 GLY A CA 1
ATOM 1204 C C . GLY A 1 189 ? -12.465 4.192 13.332 1.00 94.31 189 GLY A C 1
ATOM 1205 O O . GLY A 1 189 ? -11.726 4.237 14.316 1.00 94.31 189 GLY A O 1
ATOM 1206 N N . THR A 1 190 ? -13.766 4.475 13.402 1.00 95.00 190 THR A N 1
ATOM 1207 C CA . THR A 1 190 ? -14.456 4.829 14.645 1.00 95.00 190 THR A CA 1
ATOM 1208 C C . THR A 1 190 ? -15.683 3.962 14.862 1.00 95.00 190 THR A C 1
ATOM 1210 O O . THR A 1 190 ? -16.411 3.618 13.931 1.00 95.00 190 THR A O 1
ATOM 1213 N N . CYS A 1 191 ? -15.927 3.627 16.125 1.00 95.31 191 CYS A N 1
ATOM 1214 C CA . CYS A 1 191 ? -17.161 2.980 16.532 1.00 95.31 191 CYS A CA 1
ATOM 1215 C C . CYS A 1 191 ? -18.292 4.004 16.508 1.00 95.31 191 CYS A C 1
ATOM 1217 O O . CYS A 1 191 ? -18.248 5.003 17.229 1.00 95.31 191 CYS A O 1
ATOM 1219 N N . VAL A 1 192 ? -19.298 3.753 15.674 1.00 94.44 192 VAL A N 1
ATOM 1220 C CA . VAL A 1 192 ? -20.540 4.520 15.669 1.00 94.44 192 VAL A CA 1
ATOM 1221 C C . VAL A 1 192 ? -21.584 3.765 16.477 1.00 94.44 192 VAL A C 1
ATOM 1223 O O . VAL A 1 192 ? -21.767 2.558 16.304 1.00 94.44 192 VAL A O 1
ATOM 1226 N N . ALA A 1 193 ? -22.252 4.472 17.386 1.00 84.38 193 ALA A N 1
ATOM 1227 C CA . ALA A 1 193 ? -23.404 3.922 18.083 1.00 84.38 193 ALA A CA 1
ATOM 1228 C C . ALA A 1 193 ? -24.484 3.534 17.055 1.00 84.38 193 ALA A C 1
ATOM 1230 O O . ALA A 1 193 ? -24.584 4.184 16.006 1.00 84.38 193 ALA A O 1
ATOM 1231 N N . PRO A 1 194 ? -25.283 2.489 17.326 1.00 80.44 194 PRO A N 1
ATOM 1232 C CA . PRO A 1 194 ? -26.432 2.193 16.487 1.00 80.44 194 PRO A CA 1
ATOM 1233 C C . PRO A 1 194 ? -27.340 3.434 16.413 1.00 80.44 194 PRO A C 1
ATOM 1235 O O . PRO A 1 194 ? -27.425 4.184 17.393 1.00 80.44 194 PRO A O 1
ATOM 1238 N N . PRO A 1 195 ? -28.004 3.689 15.269 1.00 77.25 195 PRO A N 1
ATOM 1239 C CA . PRO A 1 195 ? -28.968 4.775 15.171 1.00 77.25 195 PRO A CA 1
ATOM 1240 C C . PRO A 1 195 ? -29.992 4.659 16.309 1.00 77.25 195 PRO A C 1
ATOM 1242 O O . PRO A 1 195 ? -30.470 3.544 16.551 1.00 77.25 195 PRO A O 1
ATOM 1245 N N . PRO A 1 196 ? -30.374 5.769 16.970 1.00 67.38 196 PRO A N 1
ATOM 1246 C CA . PRO A 1 196 ? -31.357 5.760 18.062 1.00 67.38 196 PRO A CA 1
ATOM 1247 C C . PRO A 1 196 ? -32.741 5.216 17.651 1.00 67.38 196 PRO A C 1
ATOM 1249 O O . PRO A 1 196 ? -33.601 4.999 18.500 1.00 67.38 196 PRO A O 1
ATOM 1252 N N . ASP A 1 197 ? -32.934 4.934 16.362 1.00 59.66 197 ASP A N 1
ATOM 1253 C CA . ASP A 1 197 ? -34.213 4.583 15.757 1.00 59.66 197 ASP A CA 1
ATOM 1254 C C . ASP A 1 197 ? -34.325 3.085 15.401 1.00 59.66 197 ASP A C 1
ATOM 1256 O O . ASP A 1 197 ? -35.402 2.624 15.027 1.00 59.66 197 ASP A O 1
ATOM 1260 N N . ALA A 1 198 ? -33.236 2.304 15.496 1.00 55.50 198 ALA A N 1
ATOM 1261 C CA . ALA A 1 198 ? -33.227 0.888 15.090 1.00 55.50 198 ALA A CA 1
ATOM 1262 C C . ALA A 1 198 ? -33.656 -0.089 16.202 1.00 55.50 198 ALA A C 1
ATOM 1264 O O . ALA A 1 198 ? -33.987 -1.242 15.933 1.00 55.50 198 ALA A O 1
ATOM 1265 N N . GLY A 1 199 ? -33.698 0.378 17.444 1.00 53.12 199 GLY A N 1
ATOM 1266 C CA . GLY A 1 199 ? -34.275 -0.331 18.575 1.00 53.12 199 GLY A CA 1
ATOM 1267 C C . GLY A 1 199 ? -34.842 0.724 19.492 1.00 53.12 199 GLY A C 1
ATOM 1268 O O . GLY A 1 199 ? -34.105 1.272 20.306 1.00 53.12 199 GLY A O 1
ATOM 1269 N N . GLY A 1 200 ? -36.114 1.072 19.275 1.00 48.12 200 GLY A N 1
ATOM 1270 C CA . GLY A 1 200 ? -36.807 2.057 20.092 1.00 48.12 200 GLY A CA 1
ATOM 1271 C C . GLY A 1 200 ? -36.524 1.764 21.555 1.00 48.12 200 GLY A C 1
ATOM 1272 O O . GLY A 1 200 ? -36.747 0.645 22.011 1.00 48.12 200 GLY A O 1
ATOM 1273 N N . ILE A 1 201 ? -35.973 2.754 22.253 1.00 52.50 201 ILE A N 1
ATOM 1274 C CA . ILE A 1 201 ? -35.840 2.720 23.701 1.00 52.50 201 ILE A CA 1
ATOM 1275 C C . ILE A 1 201 ? -37.237 2.420 24.239 1.00 52.50 201 ILE A C 1
ATOM 1277 O O . ILE A 1 201 ? -38.124 3.275 24.199 1.00 52.50 201 ILE A O 1
ATOM 1281 N N . THR A 1 202 ? -37.463 1.188 24.679 1.00 51.53 202 THR A N 1
ATOM 1282 C CA . THR A 1 202 ? -38.681 0.854 25.395 1.00 51.53 202 THR A CA 1
ATOM 1283 C C . THR A 1 202 ? -38.440 1.284 26.824 1.00 51.53 202 THR A C 1
ATOM 1285 O O . THR A 1 202 ? -37.573 0.754 27.522 1.00 51.53 202 THR A O 1
ATOM 1288 N N . VAL A 1 203 ? -39.168 2.314 27.228 1.00 52.97 203 VAL A N 1
ATOM 1289 C CA . VAL A 1 203 ? -39.332 2.631 28.637 1.00 52.97 203 VAL A CA 1
ATOM 1290 C C . VAL A 1 203 ? -40.171 1.506 29.231 1.00 52.97 203 VAL A C 1
ATOM 1292 O O . VAL A 1 203 ? -41.258 1.231 28.721 1.00 52.97 203 VAL A O 1
ATOM 1295 N N . ASP A 1 204 ? -39.646 0.807 30.235 1.00 59.97 204 ASP A N 1
ATOM 1296 C CA . ASP A 1 204 ? -40.464 -0.134 30.999 1.00 59.97 204 ASP A CA 1
ATOM 1297 C C . ASP A 1 204 ? -41.586 0.617 31.747 1.00 59.97 204 ASP A C 1
ATOM 1299 O O . ASP A 1 204 ? -41.609 1.851 31.794 1.00 59.97 204 ASP A O 1
ATOM 1303 N N . ASP A 1 205 ? -42.529 -0.107 32.355 1.00 58.19 205 ASP A N 1
ATOM 1304 C CA . ASP A 1 205 ? -43.624 0.501 33.132 1.00 58.19 205 ASP A CA 1
ATOM 1305 C C . ASP A 1 205 ? -43.128 1.350 34.332 1.00 58.19 205 ASP A C 1
ATOM 1307 O O . ASP A 1 205 ? -43.923 2.047 34.966 1.00 58.19 205 ASP A O 1
ATOM 1311 N N . ALA A 1 206 ? -41.824 1.329 34.645 1.00 59.34 206 ALA A N 1
ATOM 1312 C CA . ALA A 1 206 ? -41.179 2.165 35.656 1.00 59.34 206 ALA A CA 1
ATOM 1313 C C . ALA A 1 206 ? -40.491 3.421 35.076 1.00 59.34 206 ALA A C 1
ATOM 1315 O O . ALA A 1 206 ? -39.926 4.216 35.833 1.00 59.34 206 ALA A O 1
ATOM 1316 N N . GLY A 1 207 ? -40.550 3.639 33.759 1.00 56.47 207 GLY A N 1
ATOM 1317 C CA . GLY A 1 207 ? -39.921 4.781 33.101 1.00 56.47 207 GLY A CA 1
ATOM 1318 C C . GLY A 1 207 ? -38.406 4.637 32.928 1.00 56.47 207 GLY A C 1
ATOM 1319 O O . GLY A 1 207 ? -37.725 5.641 32.709 1.00 56.47 207 GLY A O 1
ATOM 1320 N N . ILE A 1 208 ? -37.867 3.415 32.984 1.00 51.03 208 ILE A N 1
ATOM 1321 C CA . ILE A 1 208 ? -36.448 3.135 32.766 1.00 51.03 208 ILE A CA 1
ATOM 1322 C C . ILE A 1 208 ? -36.211 2.837 31.277 1.00 51.03 208 ILE A C 1
ATOM 1324 O O . ILE A 1 208 ? -36.778 1.879 30.745 1.00 51.03 208 ILE A O 1
ATOM 1328 N N . PRO A 1 209 ? -35.367 3.620 30.578 1.00 49.66 209 PRO A N 1
ATOM 1329 C CA . PRO A 1 209 ? -34.967 3.310 29.214 1.00 49.66 209 PRO A CA 1
ATOM 1330 C C . PRO A 1 209 ? -34.118 2.034 29.212 1.00 49.66 209 PRO A C 1
ATOM 1332 O O . PRO A 1 209 ? -32.991 2.023 29.710 1.00 49.66 209 PRO A O 1
ATOM 1335 N N . THR A 1 210 ? -34.660 0.953 28.658 1.00 49.56 210 THR A N 1
ATOM 1336 C CA . THR A 1 210 ? -33.949 -0.320 28.499 1.00 49.56 210 THR A CA 1
ATOM 1337 C C . THR A 1 210 ? -33.637 -0.552 27.024 1.00 49.56 210 THR A C 1
ATOM 1339 O O . THR A 1 210 ? -34.456 -0.260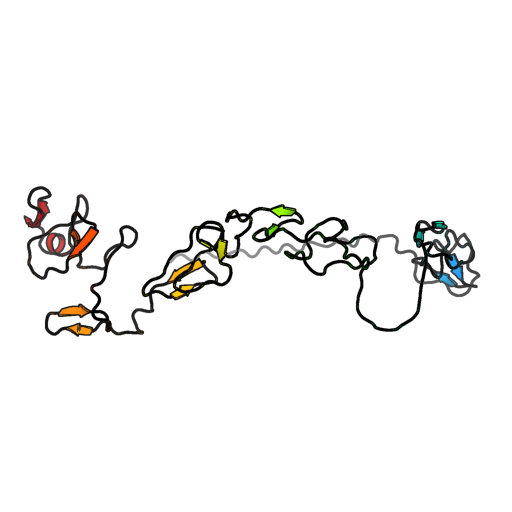 26.150 1.00 49.56 210 THR A O 1
ATOM 1342 N N . TYR A 1 211 ? -32.433 -1.051 26.727 1.00 53.47 211 TYR A N 1
ATOM 1343 C CA . TYR A 1 211 ? -32.181 -1.645 25.415 1.00 53.47 211 TYR A CA 1
ATOM 1344 C C . TYR A 1 211 ? -32.955 -2.969 25.313 1.00 53.47 211 TYR A C 1
ATOM 1346 O O . TYR A 1 211 ? -33.112 -3.651 26.331 1.00 53.47 211 TYR A O 1
ATOM 1354 N N . PRO A 1 212 ? -33.391 -3.379 24.108 1.00 50.34 212 PRO A N 1
ATOM 1355 C CA . PRO A 1 212 ? -34.101 -4.645 23.901 1.00 50.34 212 PRO A CA 1
ATOM 1356 C C . PRO A 1 212 ? -33.311 -5.883 24.367 1.00 50.34 212 PRO A C 1
ATOM 1358 O O . PRO A 1 212 ? -33.908 -6.924 24.628 1.00 50.34 212 PRO A O 1
ATOM 1361 N N . ASP A 1 213 ? -31.993 -5.757 24.548 1.00 54.81 213 ASP A N 1
ATOM 1362 C CA . ASP A 1 213 ? -31.113 -6.817 25.051 1.00 54.81 213 ASP A CA 1
ATOM 1363 C C . ASP A 1 213 ? -31.044 -6.891 26.596 1.00 54.81 213 ASP A C 1
ATOM 1365 O O . ASP A 1 213 ? -30.292 -7.693 27.148 1.00 54.81 213 ASP A O 1
ATOM 1369 N N . GLY A 1 214 ? -31.786 -6.040 27.320 1.00 49.28 214 GLY A N 1
ATOM 1370 C CA . GLY A 1 214 ? -31.807 -6.001 28.791 1.00 49.28 214 GLY A CA 1
ATOM 1371 C C . GLY A 1 214 ? -30.558 -5.389 29.444 1.00 49.28 214 GLY A C 1
ATOM 1372 O O . GLY A 1 214 ? -30.406 -5.450 30.664 1.00 49.28 214 GLY A O 1
ATOM 1373 N N . GLY A 1 215 ? -29.656 -4.798 28.656 1.00 47.25 215 GLY A N 1
ATOM 1374 C CA . GLY A 1 215 ? -28.455 -4.121 29.146 1.00 47.25 215 GLY A CA 1
ATOM 1375 C C . GLY A 1 215 ? -28.737 -2.693 29.623 1.00 47.25 215 GLY A C 1
ATOM 1376 O O . GLY A 1 215 ? -29.298 -1.884 28.884 1.00 47.25 215 GLY A O 1
ATOM 1377 N N . LEU A 1 216 ? -28.313 -2.369 30.849 1.00 46.41 216 LEU A N 1
ATOM 1378 C CA . LEU A 1 216 ? -28.279 -0.993 31.358 1.00 46.41 216 LEU A CA 1
ATOM 1379 C C . LEU A 1 216 ? -27.244 -0.171 30.573 1.00 46.41 216 LEU A C 1
ATOM 1381 O O . LEU A 1 216 ? -26.142 -0.649 30.297 1.00 46.41 216 LEU A O 1
ATOM 1385 N N . VAL A 1 217 ? -27.585 1.071 30.218 1.00 46.00 217 VAL A N 1
ATOM 1386 C CA . VAL A 1 217 ? -26.706 1.972 29.455 1.00 46.00 217 VAL A CA 1
ATOM 1387 C C . VAL A 1 217 ? -25.476 2.344 30.294 1.00 46.00 217 VAL A C 1
ATOM 1389 O O . VAL A 1 217 ? -25.559 3.157 31.211 1.00 46.00 217 VAL A O 1
ATOM 1392 N N . GLY A 1 218 ? -24.321 1.750 29.991 1.00 42.12 218 GLY A N 1
ATOM 1393 C CA . GLY A 1 218 ? -23.043 2.140 30.584 1.00 42.12 218 GLY A CA 1
ATOM 1394 C C . GLY A 1 218 ? -22.487 3.401 29.919 1.00 42.12 218 GLY A C 1
ATOM 1395 O O . GLY A 1 218 ? -22.267 3.418 28.710 1.00 42.12 218 GLY A O 1
ATOM 1396 N N . CYS A 1 219 ? -22.241 4.451 30.699 1.00 45.47 219 CYS A N 1
ATOM 1397 C CA . CYS A 1 219 ? -21.527 5.648 30.254 1.00 45.47 219 CYS A CA 1
ATOM 1398 C C . CYS A 1 219 ? -20.011 5.446 30.450 1.00 45.47 219 CYS A C 1
ATOM 1400 O O . CYS A 1 219 ? -19.598 4.960 31.500 1.00 45.47 219 CYS A O 1
ATOM 1402 N N . SER A 1 220 ? -19.169 5.831 29.480 1.00 42.50 220 SER A N 1
ATOM 1403 C CA . SER A 1 220 ? -17.713 5.950 29.685 1.00 42.50 220 SER A CA 1
ATOM 1404 C C . SER A 1 220 ? -17.320 7.414 29.898 1.00 42.50 220 SER A C 1
ATOM 1406 O O . SER A 1 220 ? -18.026 8.325 29.465 1.00 42.50 220 SER A O 1
ATOM 1408 N N . ALA A 1 221 ? -16.149 7.654 30.498 1.00 41.59 221 ALA A N 1
ATOM 1409 C CA . ALA A 1 221 ? -15.609 8.994 30.761 1.00 41.59 221 ALA A CA 1
ATOM 1410 C C . ALA A 1 221 ? -15.444 9.893 29.511 1.00 41.59 221 ALA A C 1
ATOM 1412 O O . ALA A 1 221 ? -15.114 11.069 29.652 1.00 41.59 221 ALA A O 1
ATOM 1413 N N . GLN A 1 222 ? -15.639 9.365 28.295 1.00 41.53 222 GLN A N 1
ATOM 1414 C CA . GLN A 1 222 ? -15.509 10.112 27.040 1.00 41.53 222 GLN A CA 1
ATOM 1415 C C . GLN A 1 222 ? -16.840 10.550 26.402 1.00 41.53 222 GLN A C 1
ATOM 1417 O O . GLN A 1 222 ? -16.793 11.280 25.412 1.00 41.53 222 GLN A O 1
ATOM 1422 N N . MET A 1 223 ? -18.008 10.163 26.934 1.00 50.59 223 MET A N 1
ATOM 1423 C CA . MET A 1 223 ? -19.308 10.634 26.429 1.00 50.59 223 MET A CA 1
ATOM 1424 C C . MET A 1 223 ? -20.086 11.378 27.525 1.00 50.59 223 MET A C 1
ATOM 1426 O O . MET A 1 223 ? -20.298 10.812 28.597 1.00 50.59 223 MET A O 1
ATOM 1430 N N . PRO A 1 224 ? -20.522 12.635 27.294 1.00 45.25 224 PRO A N 1
ATOM 1431 C CA . PRO A 1 224 ? -21.36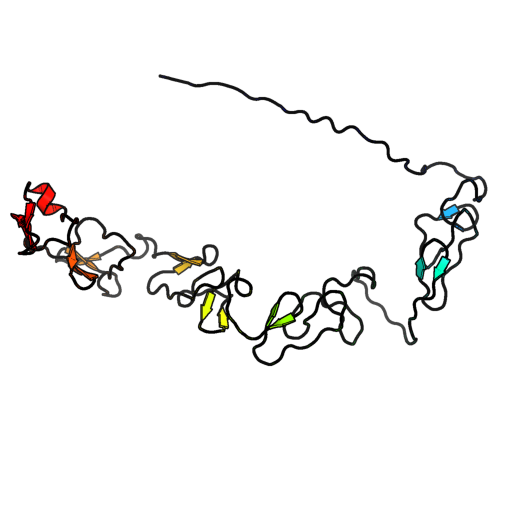5 13.341 28.251 1.00 45.25 224 PRO A CA 1
ATOM 1432 C C . PRO A 1 224 ? -22.704 12.611 28.392 1.00 45.25 224 PRO A C 1
ATOM 1434 O O . PRO A 1 224 ? -23.324 12.235 27.396 1.00 45.25 224 PRO A O 1
ATOM 1437 N N . CYS A 1 225 ? -23.143 12.412 29.633 1.00 46.00 225 CYS A N 1
ATOM 1438 C CA . CYS A 1 225 ? -24.448 11.841 29.934 1.00 46.00 225 CYS A CA 1
ATOM 1439 C C . CYS A 1 225 ? -25.550 12.665 29.260 1.00 46.00 225 CYS A C 1
ATOM 1441 O O . CYS A 1 225 ? -25.560 13.895 29.346 1.00 46.00 225 CYS A O 1
ATOM 1443 N N . VAL A 1 226 ? -26.492 11.989 28.605 1.00 46.41 226 VAL A N 1
ATOM 1444 C CA . VAL A 1 226 ? -27.723 12.627 28.129 1.00 46.41 226 VAL A CA 1
ATOM 1445 C C . VAL A 1 226 ? -28.530 13.130 29.333 1.00 46.41 226 VAL A C 1
ATOM 1447 O O . VAL A 1 226 ? -28.439 12.575 30.430 1.00 46.41 226 VAL A O 1
ATOM 1450 N N . VAL A 1 227 ? -29.272 14.220 29.120 1.00 40.00 227 VAL A N 1
ATOM 1451 C CA . VAL A 1 227 ? -30.048 14.968 30.125 1.00 40.00 227 VAL A CA 1
ATOM 1452 C C . VAL A 1 227 ? -30.763 14.025 31.106 1.00 40.00 227 VAL A C 1
ATOM 1454 O O . VAL A 1 227 ? -31.588 13.216 30.690 1.00 40.00 227 VAL A O 1
ATOM 1457 N N . GLY A 1 228 ? -30.435 14.131 32.402 1.00 43.62 228 GLY A N 1
ATOM 1458 C CA . GLY A 1 228 ? -31.096 13.392 33.489 1.00 43.62 228 GLY A CA 1
ATOM 1459 C C . GLY A 1 228 ? -30.278 12.308 34.208 1.00 43.62 228 GLY A C 1
ATOM 1460 O O . GLY A 1 228 ? -30.807 11.705 35.136 1.00 43.62 228 GLY A O 1
ATOM 1461 N N . CYS A 1 229 ? -29.012 12.058 33.851 1.00 45.19 229 CYS A N 1
ATOM 1462 C CA . CYS A 1 229 ? -28.168 11.066 34.545 1.00 45.19 229 CYS A CA 1
ATOM 1463 C C . CYS A 1 229 ? -27.012 11.717 35.328 1.00 45.19 229 CYS A C 1
ATOM 1465 O O . CYS A 1 229 ? -26.331 12.604 34.812 1.00 45.19 229 CYS A O 1
ATOM 1467 N N . CYS A 1 230 ? -26.763 11.247 36.556 1.00 47.88 230 CYS A N 1
ATOM 1468 C CA . CYS A 1 230 ? -25.601 11.624 37.370 1.00 47.88 230 CYS A CA 1
ATOM 1469 C C . CYS A 1 230 ? -24.565 10.473 37.342 1.00 47.88 230 CYS A C 1
ATOM 1471 O O . CYS A 1 230 ? -24.944 9.299 37.358 1.00 47.88 230 CYS A O 1
ATOM 1473 N N . ILE A 1 231 ? -23.267 10.803 37.287 1.00 48.41 231 ILE A N 1
ATOM 1474 C CA . ILE A 1 231 ? -22.162 9.827 37.352 1.00 48.41 231 ILE A CA 1
ATOM 1475 C C . ILE A 1 231 ? -21.807 9.597 38.826 1.00 48.41 231 ILE A C 1
ATOM 1477 O O . ILE A 1 231 ? -21.587 10.562 39.562 1.00 48.41 231 ILE A O 1
ATOM 1481 N N . ASP A 1 232 ? -21.749 8.340 39.255 1.00 46.12 232 ASP A N 1
ATOM 1482 C CA . ASP A 1 232 ? -21.267 7.960 40.582 1.00 46.12 232 ASP A CA 1
ATOM 1483 C C . ASP A 1 232 ? -19.729 8.125 40.702 1.00 46.12 232 ASP A C 1
ATOM 1485 O O . ASP A 1 232 ? -19.033 8.343 39.706 1.00 46.12 232 ASP A O 1
ATOM 1489 N N . PRO A 1 233 ? -19.137 8.019 41.906 1.00 47.50 233 PRO A N 1
ATOM 1490 C CA . PRO A 1 233 ? -17.688 8.169 42.088 1.00 47.50 233 PRO A CA 1
ATOM 1491 C C . PRO A 1 233 ? -16.845 7.093 41.377 1.00 47.50 233 PRO A C 1
ATOM 1493 O O . PRO A 1 233 ? -15.621 7.202 41.341 1.00 47.50 233 PRO A O 1
ATOM 1496 N N . ILE A 1 234 ? -17.483 6.043 40.859 1.00 50.97 234 ILE A N 1
ATOM 1497 C CA . ILE A 1 234 ? -16.881 4.869 40.226 1.00 50.97 234 ILE A CA 1
ATOM 1498 C C . ILE A 1 234 ? -17.088 4.875 38.696 1.00 50.97 234 ILE A C 1
ATOM 1500 O O . ILE A 1 234 ? -16.583 3.987 38.010 1.00 50.97 234 ILE A O 1
ATOM 1504 N N . GLY A 1 235 ? -17.763 5.892 38.145 1.00 47.22 235 GLY A N 1
ATOM 1505 C CA . GLY A 1 235 ? -17.982 6.077 36.710 1.00 47.22 235 GLY A CA 1
ATOM 1506 C C . GLY A 1 235 ? -19.298 5.516 36.160 1.00 47.22 235 GLY A C 1
ATOM 1507 O O . GLY A 1 235 ? -19.456 5.480 34.942 1.00 47.22 235 GLY A O 1
ATOM 1508 N N . PHE A 1 236 ? -20.247 5.095 37.000 1.00 46.81 236 PHE A N 1
ATOM 1509 C CA . PHE A 1 236 ? -21.536 4.553 36.559 1.00 46.81 236 PHE A CA 1
ATOM 1510 C C . PHE A 1 236 ? -22.634 5.622 36.506 1.00 46.81 236 PHE A C 1
ATOM 1512 O O . PHE A 1 236 ? -22.761 6.455 37.399 1.00 46.81 236 PHE A O 1
ATOM 1519 N N . CYS A 1 237 ? -23.465 5.572 35.463 1.00 46.22 237 CYS A N 1
ATOM 1520 C CA . CYS A 1 237 ? -24.676 6.383 35.343 1.00 46.22 237 CYS A CA 1
ATOM 1521 C C . CYS A 1 237 ? -25.791 5.773 36.207 1.00 46.22 237 CYS A C 1
ATOM 1523 O O . CYS A 1 237 ? -26.264 4.676 35.909 1.00 46.22 237 CYS A O 1
ATOM 1525 N N . ILE A 1 238 ? -26.224 6.469 37.263 1.00 49.28 238 ILE A N 1
ATOM 1526 C CA . ILE A 1 238 ? -27.352 6.023 38.095 1.00 49.28 238 ILE A CA 1
ATOM 1527 C C . ILE A 1 238 ? -28.615 6.771 37.656 1.00 49.28 238 ILE A C 1
ATOM 1529 O O . ILE A 1 238 ? -28.683 7.997 37.754 1.00 49.28 238 ILE A O 1
ATOM 1533 N N . ILE A 1 239 ? -29.628 6.030 37.197 1.00 43.56 239 ILE A N 1
ATOM 1534 C CA . ILE A 1 239 ? -30.983 6.553 36.982 1.00 43.56 239 ILE A CA 1
ATOM 1535 C C . ILE A 1 239 ? -31.705 6.475 38.325 1.00 43.56 239 ILE A C 1
ATOM 1537 O O . ILE A 1 239 ? -32.148 5.410 38.749 1.00 43.56 239 ILE A O 1
ATOM 1541 N N . GLY A 1 240 ? -31.772 7.600 39.029 1.00 44.03 240 GLY A N 1
ATOM 1542 C CA . GLY A 1 240 ? -32.527 7.713 40.268 1.00 44.03 240 GLY A CA 1
ATOM 1543 C C . GLY A 1 240 ? -33.702 8.660 40.089 1.00 44.03 240 GLY A C 1
ATOM 1544 O O . GLY A 1 240 ? -33.501 9.867 40.087 1.00 44.03 240 GLY A O 1
ATOM 1545 N N . ASN A 1 241 ? -34.928 8.133 40.078 1.00 41.72 241 ASN A N 1
ATOM 1546 C CA . ASN A 1 241 ? -36.149 8.904 40.380 1.00 41.72 241 ASN A CA 1
ATOM 1547 C C . ASN A 1 241 ? -36.237 9.309 41.871 1.00 41.72 241 ASN A C 1
ATOM 1549 O O . ASN A 1 241 ? -37.292 9.701 42.356 1.00 41.72 241 ASN A O 1
ATOM 1553 N N . ASN A 1 24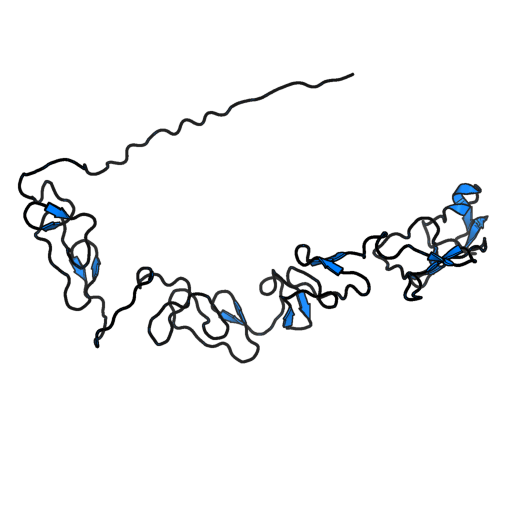2 ? -35.127 9.200 42.608 1.00 47.12 242 ASN A N 1
ATOM 1554 C CA . ASN A 1 242 ? -35.054 9.409 44.045 1.00 47.12 242 ASN A CA 1
ATOM 1555 C C . ASN A 1 242 ? -34.048 10.538 44.328 1.00 47.12 242 ASN A C 1
ATOM 1557 O O . ASN A 1 242 ? -32.891 10.271 44.641 1.00 47.12 242 ASN A O 1
ATOM 1561 N N . ASP A 1 243 ? -34.502 11.777 44.130 1.00 46.56 243 ASP A N 1
ATOM 1562 C CA . ASP A 1 243 ? -34.260 13.066 44.818 1.00 46.56 243 ASP A CA 1
ATOM 1563 C C . ASP A 1 243 ? -32.911 13.456 45.475 1.00 46.56 243 ASP A C 1
ATOM 1565 O O . ASP A 1 243 ? -32.809 14.579 45.974 1.00 46.56 243 ASP A O 1
ATOM 1569 N N . ILE A 1 244 ? -31.880 12.609 45.551 1.00 52.19 244 ILE A N 1
ATOM 1570 C CA . ILE A 1 244 ? -30.869 12.756 46.616 1.00 52.19 244 ILE A CA 1
ATOM 1571 C C . ILE A 1 244 ? -29.427 12.912 46.122 1.00 52.19 244 ILE A C 1
ATOM 1573 O O . ILE A 1 244 ? -28.625 13.400 46.906 1.00 52.19 244 ILE A O 1
ATOM 1577 N N . PHE A 1 245 ? -29.064 12.595 44.873 1.00 47.84 245 PHE A N 1
ATOM 1578 C CA . PHE A 1 245 ? -27.641 12.528 44.493 1.00 47.84 245 PHE A CA 1
ATOM 1579 C C . PHE A 1 245 ? -27.203 13.562 43.448 1.00 47.84 245 PHE A C 1
ATOM 1581 O O . PHE A 1 245 ? -27.752 13.641 42.353 1.00 47.84 245 PHE A O 1
ATOM 1588 N N . CYS A 1 246 ? -26.159 14.321 43.776 1.00 47.88 246 CYS A N 1
ATOM 1589 C CA . CYS A 1 246 ? -25.396 15.126 42.833 1.00 47.88 246 CYS A CA 1
ATOM 1590 C C . CYS A 1 246 ? -24.223 14.347 42.228 1.00 47.88 246 CYS A C 1
ATOM 1592 O O . CYS A 1 246 ? -23.603 13.530 42.909 1.00 47.88 246 CYS A O 1
ATOM 1594 N N . GLY A 1 247 ? -23.848 14.686 40.992 1.00 51.25 247 GLY A N 1
ATOM 1595 C CA . GLY A 1 247 ? -22.563 14.290 40.413 1.00 51.25 247 GLY A CA 1
ATOM 1596 C C . GLY A 1 247 ? -21.372 15.051 41.018 1.00 51.25 247 GLY A C 1
ATOM 1597 O O . GLY A 1 247 ? -21.531 15.967 41.828 1.00 51.25 247 GLY A O 1
ATOM 1598 N N . GLY A 1 248 ? -20.158 14.660 40.618 1.00 47.34 248 GLY A N 1
ATOM 1599 C CA . GLY A 1 248 ? -18.896 15.243 41.085 1.00 47.34 248 GLY A CA 1
ATOM 1600 C C . GLY A 1 248 ? -18.737 16.760 40.847 1.00 47.34 248 GLY A C 1
ATOM 1601 O O . GLY A 1 248 ? -19.572 17.401 40.196 1.00 47.34 248 GLY A O 1
ATOM 1602 N N . PRO A 1 249 ? -17.649 17.364 41.369 1.00 43.12 249 PRO A N 1
ATOM 1603 C CA . PRO A 1 249 ? -17.459 18.814 41.403 1.00 43.12 249 PRO A CA 1
ATOM 1604 C C . PRO A 1 249 ? -17.588 19.448 40.012 1.00 43.12 249 PRO A C 1
ATOM 1606 O O . PRO A 1 249 ? -16.813 19.153 39.107 1.00 43.12 249 PRO A O 1
ATOM 1609 N N . GLY A 1 250 ? -18.577 20.336 39.862 1.00 47.69 250 GLY A N 1
ATOM 1610 C CA . GLY A 1 250 ? -18.878 21.042 38.610 1.00 47.69 250 GLY A CA 1
ATOM 1611 C C . GLY A 1 250 ? -20.060 20.486 37.810 1.00 47.69 250 GLY A C 1
ATOM 1612 O O . GLY A 1 250 ? -20.455 21.112 36.832 1.00 47.69 250 GLY A O 1
ATOM 1613 N N . THR A 1 251 ? -20.665 19.369 38.228 1.00 47.81 251 THR A N 1
ATOM 1614 C CA . THR A 1 251 ? -21.879 18.824 37.597 1.00 47.81 251 THR A CA 1
ATOM 1615 C C . THR A 1 251 ? -23.096 19.039 38.497 1.00 47.81 251 THR A C 1
ATOM 1617 O O . THR A 1 251 ? -23.244 18.411 39.541 1.00 47.81 251 THR A O 1
ATOM 1620 N N . VAL A 1 252 ? -23.968 19.976 38.120 1.00 49.53 252 VAL A N 1
ATOM 1621 C CA . VAL A 1 252 ? -25.271 20.166 38.774 1.00 49.53 252 VAL A CA 1
ATOM 1622 C C . VAL A 1 252 ? -26.277 19.322 38.000 1.00 49.53 252 VAL A C 1
ATOM 1624 O O . VAL A 1 252 ? -26.492 19.577 36.818 1.00 49.53 252 VAL A O 1
ATOM 1627 N N . CYS A 1 253 ? -26.865 18.302 38.633 1.00 54.47 253 CYS A N 1
ATOM 1628 C CA . CYS A 1 253 ? -27.936 17.536 37.995 1.00 54.47 253 CYS A CA 1
ATOM 1629 C C . CYS A 1 253 ? -29.140 18.474 37.753 1.00 54.47 253 CYS A C 1
ATOM 1631 O O . CYS A 1 253 ? -29.452 19.319 38.597 1.00 54.47 253 CYS A O 1
ATOM 1633 N N . ASP A 1 254 ? -29.782 18.347 36.589 1.00 49.94 254 ASP A N 1
ATOM 1634 C CA . ASP A 1 254 ? -30.739 19.316 36.014 1.00 49.94 254 ASP A CA 1
ATOM 1635 C C . ASP A 1 254 ? -31.889 19.690 36.976 1.00 49.94 254 ASP A C 1
ATOM 1637 O O . ASP A 1 254 ? -32.390 20.813 36.999 1.00 49.94 254 ASP A O 1
ATOM 1641 N N . TYR A 1 255 ? -32.237 18.776 37.883 1.00 56.66 255 TYR A N 1
ATOM 1642 C CA . TYR A 1 255 ? -33.246 18.991 38.916 1.00 56.66 255 TYR A CA 1
ATOM 1643 C C . TYR A 1 255 ? -32.846 20.010 40.001 1.00 56.66 255 TYR A C 1
ATOM 1645 O O . TYR A 1 255 ? -33.668 20.837 40.396 1.00 56.66 255 TYR A O 1
ATOM 1653 N N . CYS A 1 256 ? -31.590 20.006 40.465 1.00 56.44 256 CYS A N 1
ATOM 1654 C CA . CYS A 1 256 ? -31.078 20.993 41.431 1.00 56.44 256 CYS A CA 1
ATOM 1655 C C . CYS A 1 256 ? -31.180 22.410 40.831 1.00 56.44 256 CYS A C 1
ATOM 1657 O O . CYS A 1 256 ? -31.645 23.345 41.483 1.00 56.44 256 CYS A O 1
ATOM 1659 N N . ALA A 1 257 ? -30.825 22.541 39.547 1.00 60.53 257 ALA A N 1
ATOM 1660 C CA . ALA A 1 257 ? -30.931 23.790 38.801 1.00 60.53 257 ALA A CA 1
ATOM 1661 C C . ALA A 1 257 ? -32.396 24.213 38.589 1.00 60.53 257 ALA A C 1
ATOM 1663 O O . ALA A 1 257 ? -32.734 25.374 38.816 1.00 60.53 257 ALA A O 1
ATOM 1664 N N . GLY A 1 258 ? -33.280 23.271 38.237 1.00 62.28 258 GLY A N 1
ATOM 1665 C CA . GLY A 1 258 ? -34.713 23.524 38.056 1.00 62.28 258 GLY A CA 1
ATOM 1666 C C . GLY A 1 258 ? -35.459 23.905 39.340 1.00 62.28 258 GLY A C 1
ATOM 1667 O O . GLY A 1 258 ? -36.456 24.621 39.281 1.00 62.28 258 GLY A O 1
ATOM 1668 N N . SER A 1 259 ? -34.964 23.479 40.506 1.00 69.44 259 SER A N 1
ATOM 1669 C CA . SER A 1 259 ? -35.552 23.780 41.821 1.00 69.44 259 SER A CA 1
ATOM 1670 C C . SER A 1 259 ? -34.851 24.919 42.580 1.00 69.44 259 SER A C 1
ATOM 1672 O O . SER A 1 259 ? -35.231 25.222 43.711 1.00 69.44 259 SER A O 1
ATOM 1674 N N . GLY A 1 260 ? -33.860 25.580 41.964 1.00 69.25 260 GLY A N 1
ATOM 1675 C CA . GLY A 1 260 ? -33.133 26.709 42.556 1.00 69.25 260 GLY A CA 1
ATOM 1676 C C . GLY A 1 260 ? -32.246 26.336 43.749 1.00 69.25 260 GLY A C 1
ATOM 1677 O O . GLY A 1 260 ? -31.925 27.202 44.561 1.00 69.25 260 GLY A O 1
ATOM 1678 N N . ARG A 1 261 ? -31.873 25.058 43.871 1.00 70.69 261 ARG A N 1
ATOM 1679 C CA . ARG A 1 261 ? -31.043 24.520 44.955 1.00 70.69 261 ARG A CA 1
ATOM 1680 C C . ARG A 1 261 ? -29.597 24.344 44.513 1.00 70.69 261 ARG A C 1
ATOM 1682 O O . ARG A 1 261 ? -29.293 24.141 43.338 1.00 70.69 261 ARG A O 1
ATOM 1689 N N . THR A 1 262 ? -28.691 24.395 45.476 1.00 62.41 262 THR A N 1
ATOM 1690 C CA . THR A 1 262 ? -27.258 24.178 45.275 1.00 62.41 262 THR A CA 1
ATOM 1691 C C . THR A 1 262 ? -26.860 22.780 45.717 1.00 62.41 262 THR A C 1
ATOM 1693 O O . THR A 1 262 ? -27.335 22.259 46.722 1.00 62.41 262 THR A O 1
ATOM 1696 N N . CYS A 1 263 ? -25.960 22.150 44.968 1.00 56.69 263 CYS A N 1
ATOM 1697 C CA . CYS A 1 263 ? -25.442 20.860 45.381 1.00 56.69 263 CYS A CA 1
ATOM 1698 C C . CYS A 1 263 ? -24.454 21.005 46.549 1.00 56.69 263 CYS A C 1
ATOM 1700 O O . CYS A 1 263 ? -23.440 21.698 46.428 1.00 56.69 263 CYS A O 1
ATOM 1702 N N . ASN A 1 264 ? -24.696 20.287 47.647 1.00 69.62 264 ASN A N 1
ATOM 1703 C CA . ASN A 1 264 ? -23.711 20.121 48.706 1.00 69.62 264 ASN A CA 1
ATOM 1704 C C . ASN A 1 264 ? -22.742 18.986 48.339 1.00 69.62 264 ASN A C 1
ATOM 1706 O O . ASN A 1 264 ? -23.086 17.811 48.431 1.00 69.62 264 ASN A O 1
ATOM 1710 N N . LEU A 1 265 ? -21.515 19.338 47.945 1.00 59.66 265 LEU A N 1
ATOM 1711 C CA . LEU A 1 265 ? -20.488 18.382 47.501 1.00 59.66 265 LEU A CA 1
ATOM 1712 C C . LEU A 1 265 ? -20.022 17.408 48.598 1.00 59.66 265 LEU A C 1
ATOM 1714 O O . LEU A 1 265 ? -19.387 16.405 48.288 1.00 59.66 265 LEU A O 1
ATOM 1718 N N . THR A 1 266 ? -20.323 17.691 49.866 1.00 62.97 266 THR A N 1
ATOM 1719 C CA . THR A 1 266 ? -19.922 16.853 51.004 1.00 62.97 266 THR A CA 1
ATOM 1720 C C . THR A 1 266 ? -20.945 15.757 51.285 1.00 62.97 266 THR A C 1
ATOM 1722 O O . THR A 1 266 ? -20.571 14.634 51.609 1.00 62.97 266 THR A O 1
ATOM 1725 N N . SER A 1 267 ? -22.237 16.071 51.170 1.00 66.88 267 SER A N 1
ATOM 1726 C CA . SER A 1 267 ? -23.329 15.107 51.373 1.00 66.88 267 SER A CA 1
ATOM 1727 C C . SER A 1 267 ? -23.873 14.525 50.071 1.00 66.88 267 SER A C 1
ATOM 1729 O O . SER A 1 267 ? -24.673 13.597 50.117 1.00 66.88 267 SER A O 1
ATOM 1731 N N . LEU A 1 268 ? -23.452 15.077 48.928 1.00 61.28 268 LEU A N 1
ATOM 1732 C CA . LEU A 1 268 ? -23.983 14.805 47.593 1.00 61.28 268 LEU A CA 1
ATOM 1733 C C . LEU A 1 268 ? -25.489 15.084 47.469 1.00 61.28 268 LEU A C 1
ATOM 1735 O O . LEU A 1 268 ? -26.111 14.535 46.576 1.00 61.28 268 LEU A O 1
ATOM 1739 N N . THR A 1 269 ? -26.072 15.949 48.310 1.00 64.38 269 THR A N 1
ATOM 1740 C CA . THR A 1 269 ? -27.519 16.252 48.316 1.00 64.38 269 THR A CA 1
ATOM 1741 C C . THR A 1 269 ? -27.845 17.653 47.794 1.00 64.38 269 THR A C 1
ATOM 1743 O O . THR A 1 269 ? -27.119 18.603 48.098 1.00 64.38 269 THR A O 1
ATOM 1746 N N . CYS A 1 270 ? -28.985 17.814 47.111 1.00 66.44 270 CYS A N 1
ATOM 1747 C CA . CYS A 1 270 ? -29.535 19.122 46.723 1.00 66.44 270 CYS A CA 1
ATOM 1748 C C . CYS A 1 270 ? -30.077 19.897 47.943 1.00 66.44 270 CYS A C 1
ATOM 1750 O O . CYS A 1 270 ? -31.042 19.458 48.576 1.00 66.44 270 CYS A O 1
ATOM 1752 N N . GLN A 1 271 ? -29.486 21.057 48.252 1.00 74.94 271 GLN A N 1
ATOM 1753 C CA . GLN A 1 271 ? -29.867 21.946 49.362 1.00 74.94 271 GLN A CA 1
ATOM 1754 C C . GLN A 1 271 ? -30.304 23.322 48.869 1.00 74.94 271 GLN A C 1
ATOM 1756 O O . GLN A 1 271 ? -29.569 23.938 48.063 1.00 74.94 271 GLN A O 1
#

pLDDT: mean 72.45, std 20.05, range [40.0, 96.88]

Radius of gyration: 36.64 Å; chains: 1; bounding box: 69×64×102 Å

Foldseek 3Di:
DDDDDDDDDDDPDDDDPPPDPPLDPDDPFDAQALVNEQFEDPTRDHDPPAWQCFAAGSHHHTDHQPQCFTRDPRDRHHDPDDDDDDDDDDDDDDDDLQFQQFEAEPVSHRDPDAFQCFAAGRHHHGDHADPQFTRASRDTDHQQQALRVQQQAEDDHSDRDNPDFQCFFAGSHHHGHHLPQFTHPSVHSDTDHDPCPPFPQDQDVVRQRAGPVRDDDQDAPPDDDDQQWAADPVRGTDRDPDQAAHHADPGGRVVLVVVVFDQDNVRRGTD

Secondary structure (DSSP, 8-state):
------------------------S---SS---TTT-SSEEETTEEE-S-BTTBB-STTEEPBPPPTT-EEETTEEE-------------------TT--SS-B-TTSPBPSS-BTTBB-STTPBPBPPPTT-EEETTEEE-----TTT-TTSEEETTEEE-S-BTTBB-STTEEPB--TTSEEETTTTEEEPPPTTSS--EE-TTS-EE-TT----PPPTTSPPPTT-EEPTTS-EE---SS----STT---HHHHHTTPPEETTTTEE-

Sequence (271 aa):
MTARKAAVLGVVLGFALAAAPSCGNGKPPGSCTTSNCAGCCSGTQCVTPTSDAACGQNGTTCQACTNGAVCMGGSCQGGSGGGSGSSGGGSAGGGSPSVCNTCRTSSGQCALASSVSSCGTDGGFCRTCQAEEYCIGGVCQPPSCTPANCADGCCVGTACVRQQSNTQCGLNGKTCSDCMTGTCNADAGTCVAPPPDAGGITVDDAGIPTYPDGGLVGCSAQMPCVVGCCIDPIGFCIIGNNDIFCGGPGTVCDYCAGSGRTCNLTSLTCQ